Protein AF-A0A522M5L9-F1 (afdb_monomer)

Secondary structure (DSSP, 8-state):
-HHHHHHHHTT--HHHHHHHHH---SSTT--S-TTT--HHHHHHHHHHHSPPSS-TTS-HHHHHHHHHHHHHHS-TTTTTTS-HHHHTSTTT-HHHHGGGPPPPSS---SS-SS-----S-EEEEEETT-SSS-HHHHHHHHTTSTTEEEEEETT--SSGGGT-HHHHHHHHHHHHHS---TTGGGGGGS-S--PPP-----SSGGGSPPPEE-SSS-----HHHHHHHHHHHHHHHHHHHHHHHHTS-EE-SSS-EEEEE-TTSSSEEEEEEEEEEETTEEEEEEEEE----TTTSSS----EEEEEEEEESTTS--EEEEEEEESS-SSSP-EEEEEEEETTEEEEEEEE--

Solvent-accessible surface area (backbone atoms only — not comparable to full-atom values): 19078 Å² total; per-residue (Å²): 107,70,31,29,42,55,24,37,77,73,74,40,50,56,66,46,53,49,55,56,70,69,50,83,75,65,72,70,64,74,65,71,58,54,89,83,45,41,49,70,58,52,48,58,50,48,44,64,63,46,91,65,72,42,59,80,91,49,58,55,73,55,26,50,52,36,38,55,49,52,62,63,68,48,61,86,63,73,45,58,87,43,49,60,68,64,56,66,25,72,76,68,20,65,66,65,59,34,56,81,58,76,77,60,86,74,79,73,64,83,71,53,90,82,72,81,64,58,73,61,68,38,81,42,75,39,11,74,54,13,85,81,66,35,48,85,64,47,50,68,60,46,67,56,30,83,53,45,46,77,43,68,26,38,64,8,33,72,65,30,53,69,48,23,73,51,46,38,49,51,54,53,45,24,75,77,66,64,50,82,54,78,77,69,54,57,51,23,76,44,18,57,36,41,73,61,56,72,85,62,64,38,63,40,37,80,70,37,72,48,38,46,76,34,86,90,47,70,53,65,59,56,70,62,58,25,5,42,52,40,43,49,53,49,30,56,54,46,50,56,55,43,29,70,74,64,60,37,58,52,64,32,80,64,34,40,33,34,40,44,49,48,78,88,50,41,46,33,39,35,43,33,45,48,20,8,49,20,78,26,39,27,30,28,37,42,36,41,38,19,50,32,61,62,74,82,64,57,71,52,34,76,2,44,31,39,32,48,36,40,40,38,48,86,67,47,79,24,38,39,39,42,38,38,41,55,42,48,18,54,43,86,76,66,49,27,44,36,35,46,33,45,62,89,27,36,38,20,28,34,38,72,38,80

Structure (mmCIF, N/CA/C/O backbone):
data_AF-A0A522M5L9-F1
#
_entry.id   AF-A0A522M5L9-F1
#
loop_
_atom_site.group_P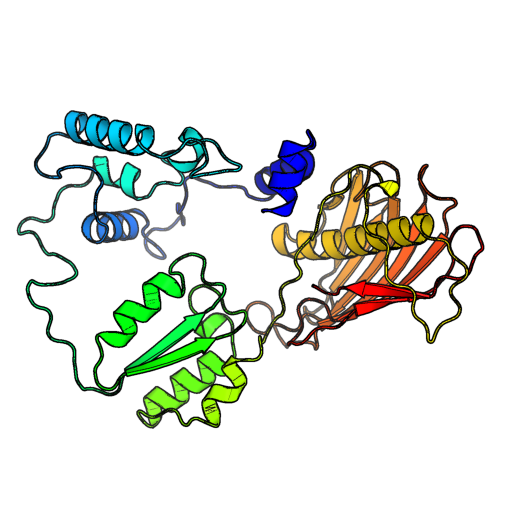DB
_atom_site.id
_atom_site.type_symbol
_atom_site.label_atom_id
_atom_site.label_alt_id
_atom_site.label_comp_id
_atom_site.label_asym_id
_atom_site.label_entity_id
_atom_site.label_seq_id
_atom_site.pdbx_PDB_ins_code
_atom_site.Cartn_x
_atom_site.Cartn_y
_atom_site.Cartn_z
_atom_site.occupancy
_atom_site.B_iso_or_equiv
_atom_site.auth_seq_id
_atom_site.auth_comp_id
_atom_site.auth_asym_id
_atom_site.auth_atom_id
_atom_site.pdbx_PDB_model_num
ATOM 1 N N . LEU A 1 1 ? -5.316 1.589 -3.894 1.00 80.56 1 LEU A N 1
ATOM 2 C CA . LEU A 1 1 ? -6.125 2.134 -5.011 1.00 80.56 1 LEU A CA 1
ATOM 3 C C . LEU A 1 1 ? -7.417 1.351 -5.233 1.00 80.56 1 LEU A C 1
ATOM 5 O O . LEU A 1 1 ? -8.465 1.964 -5.109 1.00 80.56 1 LEU A O 1
ATOM 9 N N . LEU A 1 2 ? -7.385 0.030 -5.464 1.00 85.62 2 LEU A N 1
ATOM 10 C CA . LEU A 1 2 ? -8.603 -0.771 -5.712 1.00 85.62 2 LEU A CA 1
ATOM 11 C C . LEU A 1 2 ? -9.697 -0.591 -4.643 1.00 85.62 2 LEU A C 1
ATOM 13 O O . LEU A 1 2 ? -10.839 -0.296 -4.980 1.00 85.62 2 LEU A O 1
ATOM 17 N N . ALA A 1 3 ? -9.346 -0.661 -3.355 1.00 90.56 3 ALA A N 1
ATOM 18 C CA . ALA A 1 3 ? -10.293 -0.421 -2.261 1.00 90.56 3 ALA A CA 1
ATOM 19 C C . ALA A 1 3 ? -10.905 0.995 -2.270 1.00 90.56 3 ALA A C 1
ATOM 21 O O . ALA A 1 3 ? -12.083 1.152 -1.953 1.00 90.56 3 ALA A O 1
ATOM 22 N N . ALA A 1 4 ? -10.127 2.015 -2.652 1.00 91.31 4 ALA A N 1
ATOM 23 C CA . ALA A 1 4 ? -10.606 3.393 -2.778 1.00 91.31 4 ALA A CA 1
ATOM 24 C C . ALA A 1 4 ? -11.513 3.562 -4.009 1.00 91.31 4 ALA A C 1
ATOM 26 O O . ALA A 1 4 ? -12.546 4.212 -3.917 1.00 91.31 4 ALA A O 1
ATOM 27 N N . GLY A 1 5 ? -11.184 2.913 -5.133 1.00 89.38 5 GLY A N 1
ATOM 28 C CA . GLY A 1 5 ? -12.054 2.851 -6.312 1.00 89.38 5 GLY A CA 1
ATOM 29 C C . GLY A 1 5 ? -13.387 2.162 -6.016 1.00 89.38 5 GLY A C 1
ATOM 30 O O . GLY A 1 5 ? -14.443 2.663 -6.389 1.00 89.38 5 GLY A O 1
ATOM 31 N N . ALA A 1 6 ? -13.358 1.064 -5.259 1.00 90.06 6 ALA A N 1
ATOM 32 C CA . ALA A 1 6 ? -14.569 0.386 -4.812 1.00 90.06 6 ALA A CA 1
ATOM 33 C C . ALA A 1 6 ? -15.417 1.260 -3.869 1.00 90.06 6 ALA A C 1
ATOM 35 O O . ALA A 1 6 ? -16.642 1.191 -3.923 1.00 90.06 6 ALA A O 1
ATOM 36 N N . ALA A 1 7 ? -14.790 2.071 -3.008 1.00 92.88 7 ALA A N 1
ATOM 37 C CA . ALA A 1 7 ? -15.497 3.050 -2.179 1.00 92.88 7 ALA A CA 1
ATOM 38 C C . ALA A 1 7 ? -16.154 4.142 -3.039 1.00 92.88 7 ALA A C 1
ATOM 40 O O . ALA A 1 7 ? -17.348 4.398 -2.884 1.00 92.88 7 ALA A O 1
ATOM 41 N N . LEU A 1 8 ? -15.429 4.677 -4.029 1.00 91.62 8 LEU A N 1
ATOM 42 C CA . LEU A 1 8 ? -15.965 5.649 -4.983 1.00 91.62 8 LEU A CA 1
ATOM 43 C C . LEU A 1 8 ? -17.194 5.101 -5.721 1.00 91.62 8 LEU A C 1
ATOM 45 O O . LEU A 1 8 ? -18.204 5.792 -5.822 1.00 91.62 8 LEU A O 1
ATOM 49 N N . TRP A 1 9 ? -17.151 3.849 -6.185 1.00 88.75 9 TRP A N 1
ATOM 50 C CA . TRP A 1 9 ? -18.297 3.205 -6.840 1.00 88.75 9 TRP A CA 1
ATOM 51 C C . TRP A 1 9 ? -19.516 3.028 -5.931 1.00 88.75 9 TRP A C 1
ATOM 53 O O . TRP A 1 9 ? -20.633 2.932 -6.430 1.00 88.75 9 TRP A O 1
ATOM 63 N N . ARG A 1 10 ? -19.327 3.018 -4.607 1.00 91.06 10 ARG A N 1
ATOM 64 C CA . ARG A 1 10 ? -20.416 3.026 -3.617 1.00 91.06 10 ARG A CA 1
ATOM 65 C C . ARG A 1 10 ? -20.827 4.439 -3.180 1.00 91.06 10 ARG A C 1
ATOM 67 O O . ARG A 1 10 ? -21.622 4.575 -2.258 1.00 91.06 10 ARG A O 1
ATOM 74 N N . GLY A 1 11 ? -20.309 5.481 -3.832 1.00 92.19 11 GLY A N 1
ATOM 75 C CA . GLY A 1 11 ? -20.631 6.876 -3.529 1.00 92.19 11 GLY A CA 1
ATOM 76 C C . GLY A 1 11 ? -19.811 7.489 -2.393 1.00 92.19 11 GLY A C 1
ATOM 77 O O . GLY A 1 11 ? -20.193 8.536 -1.882 1.00 92.19 11 GLY A O 1
ATOM 78 N N . ASP A 1 12 ? -18.695 6.870 -2.000 1.00 94.94 12 ASP A N 1
ATOM 79 C CA . ASP A 1 12 ? -17.772 7.401 -0.995 1.00 94.94 12 ASP A CA 1
ATOM 80 C C . ASP A 1 12 ? -16.450 7.845 -1.648 1.00 94.94 12 ASP A C 1
ATOM 82 O O . ASP A 1 12 ? -15.546 7.029 -1.858 1.00 94.94 12 ASP A O 1
ATOM 86 N N . PRO A 1 13 ? -16.315 9.134 -2.007 1.00 93.44 13 PRO A N 1
ATOM 87 C CA . PRO A 1 13 ? -15.128 9.635 -2.688 1.00 93.44 13 PRO A CA 1
ATOM 88 C C . PRO A 1 13 ? -13.958 9.911 -1.733 1.00 93.44 13 PRO A C 1
ATOM 90 O O . PRO A 1 13 ? -12.836 10.102 -2.204 1.00 93.44 13 PRO A O 1
ATOM 93 N N . ALA A 1 14 ? -14.189 9.945 -0.414 1.00 94.56 14 ALA A N 1
ATOM 94 C CA . ALA A 1 14 ? -13.207 10.415 0.563 1.00 94.56 14 ALA A CA 1
ATOM 95 C C . ALA A 1 14 ? -11.854 9.677 0.489 1.00 94.56 14 ALA A C 1
ATOM 97 O O . ALA A 1 14 ? -10.826 10.357 0.437 1.00 94.56 14 ALA A O 1
ATOM 98 N N . PRO A 1 15 ? -11.795 8.330 0.381 1.00 93.44 15 PRO A N 1
ATOM 99 C CA . PRO A 1 15 ? -10.516 7.625 0.295 1.00 93.44 15 PRO A CA 1
ATOM 100 C C . PRO A 1 15 ? -9.689 8.000 -0.936 1.00 93.44 15 PRO A C 1
ATOM 102 O O . PRO A 1 15 ? -8.461 8.016 -0.864 1.00 93.44 15 PRO A O 1
ATOM 105 N N . LEU A 1 16 ? -10.344 8.289 -2.066 1.00 90.06 16 LEU A N 1
ATOM 106 C CA . LEU A 1 16 ? -9.657 8.654 -3.303 1.00 90.06 16 LEU A CA 1
ATOM 107 C C . LEU A 1 16 ? -9.247 10.129 -3.306 1.00 90.06 16 LEU A C 1
ATOM 109 O O . LEU A 1 16 ? -8.116 10.441 -3.667 1.00 90.06 16 LEU A O 1
ATOM 113 N N . LEU A 1 17 ? -10.130 11.025 -2.854 1.00 90.44 17 LEU A N 1
ATOM 114 C CA . LEU A 1 17 ? -9.826 12.453 -2.733 1.00 90.44 17 LEU A CA 1
ATOM 115 C C . LEU A 1 17 ? -8.667 12.706 -1.769 1.00 90.44 17 LEU A C 1
ATOM 117 O O . LEU A 1 17 ? -7.816 13.545 -2.049 1.00 90.44 17 LEU A O 1
ATOM 121 N N . ARG A 1 18 ? -8.582 11.938 -0.678 1.00 89.88 18 ARG A N 1
ATOM 122 C CA . ARG A 1 18 ? -7.461 12.011 0.260 1.00 89.88 18 ARG A CA 1
ATOM 123 C C . ARG A 1 18 ? -6.122 11.685 -0.402 1.00 89.88 18 ARG A C 1
ATOM 125 O O . ARG A 1 18 ? -5.151 12.386 -0.155 1.00 89.88 18 ARG A O 1
ATOM 132 N N . LEU A 1 19 ? -6.073 10.672 -1.273 1.00 84.62 19 LEU A N 1
ATOM 133 C CA . LEU A 1 19 ? -4.852 10.362 -2.028 1.00 84.62 19 LEU A CA 1
ATOM 134 C C . LEU A 1 19 ? -4.435 11.530 -2.929 1.00 84.62 19 LEU A C 1
ATOM 136 O O . LEU A 1 19 ? -3.249 11.813 -3.024 1.00 84.62 19 LEU A O 1
ATOM 140 N N . GLY A 1 20 ? -5.396 12.223 -3.547 1.00 80.81 20 GLY A N 1
ATOM 141 C CA . GLY A 1 20 ? -5.114 13.435 -4.319 1.00 80.81 20 GLY A CA 1
ATOM 142 C C . GLY A 1 20 ? -4.644 14.611 -3.456 1.00 80.81 20 GLY A C 1
ATOM 143 O O . GLY A 1 20 ? -3.788 15.371 -3.884 1.00 80.81 20 GLY A O 1
ATOM 144 N N . ALA A 1 21 ? -5.169 14.754 -2.237 1.00 84.25 21 ALA A N 1
ATOM 145 C CA . ALA A 1 21 ? -4.776 15.824 -1.318 1.00 84.25 21 ALA A CA 1
ATOM 146 C C . ALA A 1 21 ? -3.374 15.620 -0.719 1.00 84.25 21 ALA A C 1
ATOM 148 O O . ALA A 1 21 ? -2.662 16.588 -0.472 1.00 84.25 21 ALA A O 1
ATOM 149 N N . GLU A 1 22 ? -2.978 14.369 -0.487 1.00 79.00 22 GLU A N 1
ATOM 150 C CA . GLU A 1 22 ? -1.661 14.010 0.059 1.00 79.00 22 GLU A CA 1
ATOM 151 C C . GLU A 1 22 ? -0.558 13.995 -0.997 1.00 79.00 22 GLU A C 1
ATOM 153 O O . GLU A 1 22 ? 0.623 13.984 -0.661 1.00 79.00 22 GLU A O 1
ATOM 158 N N . PHE A 1 23 ? -0.936 13.995 -2.273 1.00 69.94 23 PHE A N 1
ATOM 159 C CA . PHE A 1 23 ? -0.009 13.936 -3.387 1.00 69.94 23 PHE A CA 1
ATOM 160 C C . PHE A 1 23 ? -0.010 15.272 -4.132 1.00 69.94 23 PHE A C 1
ATOM 162 O O . PHE A 1 23 ? -0.799 15.502 -5.048 1.00 69.94 23 PHE A O 1
ATOM 169 N N . HIS A 1 24 ? 0.877 16.182 -3.722 1.00 61.56 24 HIS A N 1
ATOM 170 C CA . HIS A 1 24 ? 1.090 17.439 -4.434 1.00 61.56 24 HIS A CA 1
ATOM 171 C C . HIS A 1 24 ? 1.993 17.200 -5.649 1.00 61.56 24 HIS A C 1
ATOM 173 O O . HIS A 1 24 ? 3.216 17.191 -5.534 1.00 61.56 24 HIS A O 1
ATOM 179 N N . LEU A 1 25 ? 1.384 16.989 -6.814 1.00 57.03 25 LEU A N 1
ATOM 180 C CA . LEU A 1 25 ? 2.102 16.974 -8.083 1.00 57.03 25 LEU A CA 1
ATOM 181 C C . LEU A 1 25 ? 2.293 18.412 -8.579 1.00 57.03 25 LEU A C 1
ATOM 183 O O . LEU A 1 25 ? 1.325 19.092 -8.925 1.00 57.03 25 LEU A O 1
ATOM 187 N N . THR A 1 26 ? 3.546 18.858 -8.671 1.00 54.81 26 THR A N 1
ATOM 188 C CA . THR A 1 26 ? 3.941 19.787 -9.740 1.00 54.81 26 THR A CA 1
ATOM 189 C C . THR A 1 26 ? 3.786 19.068 -11.090 1.00 54.81 26 THR A C 1
ATOM 191 O O . THR A 1 26 ? 3.503 17.868 -11.112 1.00 54.81 26 THR A O 1
ATOM 194 N N . LEU A 1 27 ? 3.910 19.769 -12.228 1.00 55.75 27 LEU A N 1
ATOM 195 C CA . LEU A 1 27 ? 4.029 19.101 -13.537 1.00 55.75 27 LEU A CA 1
ATOM 196 C C . LEU A 1 27 ? 4.988 17.917 -13.375 1.00 55.75 27 LEU A C 1
ATOM 198 O O . LEU A 1 27 ? 6.110 18.123 -12.909 1.00 55.75 27 LEU A O 1
ATOM 202 N N . GLU A 1 28 ? 4.487 16.700 -13.621 1.00 53.97 28 GLU A N 1
ATOM 203 C CA . GLU A 1 28 ? 5.192 15.466 -13.283 1.00 53.97 28 GLU A CA 1
ATOM 204 C C . GLU A 1 28 ? 6.639 15.577 -13.768 1.00 53.97 28 GLU A C 1
ATOM 206 O O . GLU A 1 28 ? 6.903 15.988 -14.901 1.00 53.97 28 GLU A O 1
ATOM 211 N N . PHE A 1 29 ? 7.565 15.243 -12.871 1.00 56.97 29 PHE A N 1
ATOM 212 C CA . PHE A 1 29 ? 9.002 15.291 -13.099 1.00 56.97 29 PHE A CA 1
ATOM 213 C C . PHE A 1 29 ? 9.643 16.682 -13.183 1.00 56.97 29 PHE A C 1
ATOM 215 O O . PHE A 1 29 ? 10.812 16.734 -13.524 1.00 56.97 29 PHE A O 1
ATOM 222 N N . ASP A 1 30 ? 9.033 17.814 -12.828 1.00 64.69 30 ASP A N 1
ATOM 223 C CA . ASP A 1 30 ? 9.861 19.014 -12.586 1.00 64.69 30 ASP A CA 1
ATOM 224 C C . ASP A 1 30 ? 10.729 18.809 -11.325 1.00 64.69 30 ASP A C 1
ATOM 226 O O . ASP A 1 30 ? 10.354 19.163 -10.208 1.00 64.69 30 ASP A O 1
ATOM 230 N N . GLY A 1 31 ? 11.880 18.151 -11.508 1.00 64.00 31 GLY A N 1
ATOM 231 C CA . GLY A 1 31 ? 12.858 17.814 -10.477 1.00 64.00 31 GLY A CA 1
ATOM 232 C C . GLY A 1 31 ? 13.674 19.020 -10.011 1.00 64.00 31 GLY A C 1
ATOM 233 O O . GLY A 1 31 ? 14.638 18.851 -9.262 1.00 64.00 31 GLY A O 1
ATOM 234 N N . GLY A 1 32 ? 13.311 20.228 -10.455 1.00 77.44 32 GLY A N 1
ATOM 235 C CA . GLY A 1 32 ? 14.038 21.453 -10.183 1.00 77.44 32 GLY A CA 1
ATOM 236 C C . GLY A 1 32 ? 15.289 21.554 -11.048 1.00 77.44 32 GLY A C 1
ATOM 237 O O . GLY A 1 32 ? 15.201 21.749 -12.256 1.00 77.44 32 GLY A O 1
ATOM 238 N N . ASP A 1 33 ? 16.468 21.471 -10.430 1.00 82.19 33 ASP A N 1
ATOM 239 C CA . ASP A 1 33 ? 17.742 21.665 -11.129 1.00 82.19 33 ASP A CA 1
ATOM 240 C C . ASP A 1 33 ? 17.994 20.544 -12.163 1.00 82.19 33 ASP A C 1
ATOM 242 O O . ASP A 1 33 ? 18.257 19.395 -11.776 1.00 82.19 33 ASP A O 1
ATOM 246 N N . PRO A 1 34 ? 17.991 20.857 -13.476 1.00 83.12 34 PRO A N 1
ATOM 247 C CA . PRO A 1 34 ? 18.184 19.863 -14.527 1.00 83.12 34 PRO A CA 1
ATOM 248 C C . PRO A 1 34 ? 19.590 19.243 -14.530 1.00 83.12 34 PRO A C 1
ATOM 250 O O . PRO A 1 34 ? 19.806 18.252 -15.227 1.00 83.12 34 PRO A O 1
ATOM 253 N N . THR A 1 35 ? 20.538 19.788 -13.760 1.00 84.81 35 THR A N 1
ATOM 254 C CA . THR A 1 35 ? 21.873 19.202 -13.558 1.00 84.81 35 THR A CA 1
ATOM 255 C C . THR A 1 35 ? 21.809 17.908 -12.741 1.00 84.81 35 THR A C 1
ATOM 257 O O . THR A 1 35 ? 22.628 17.016 -12.952 1.00 84.81 35 THR A O 1
ATOM 260 N N . ASN A 1 36 ? 20.830 17.779 -11.837 1.00 81.50 36 ASN A N 1
ATOM 261 C CA . ASN A 1 36 ? 20.601 16.552 -11.068 1.00 81.50 36 ASN A CA 1
ATOM 262 C C . ASN A 1 36 ? 19.717 15.567 -11.839 1.00 81.50 36 ASN A C 1
ATOM 264 O O . ASN A 1 36 ? 20.027 14.379 -11.913 1.00 81.50 36 ASN A O 1
ATOM 268 N N . TYR A 1 37 ? 18.616 16.059 -12.413 1.00 81.25 37 TYR A N 1
ATOM 269 C CA . TYR A 1 37 ? 17.692 15.250 -13.202 1.00 81.25 37 TYR A CA 1
ATOM 270 C C . TYR A 1 37 ? 16.990 16.104 -14.262 1.00 81.25 37 TYR A C 1
ATOM 272 O O . TYR A 1 37 ? 16.182 16.973 -13.941 1.00 81.25 37 TYR A O 1
ATOM 280 N N . SER A 1 38 ? 17.285 15.851 -15.539 1.00 85.06 38 SER A N 1
ATOM 281 C CA . SER A 1 38 ? 16.648 16.557 -16.652 1.00 85.06 38 SER A CA 1
ATOM 282 C C . SER A 1 38 ? 15.446 15.786 -17.183 1.00 85.06 38 SER A C 1
ATOM 284 O O . SER A 1 38 ? 15.577 14.805 -17.918 1.00 85.06 38 SER A O 1
ATOM 286 N N . THR A 1 39 ? 14.259 16.292 -16.878 1.00 80.19 39 THR A N 1
ATOM 287 C CA . THR A 1 39 ? 12.993 15.737 -17.379 1.00 80.19 39 THR A CA 1
ATOM 288 C C . THR A 1 39 ? 12.842 15.876 -18.872 1.00 80.19 39 THR A C 1
ATOM 290 O O . THR A 1 39 ? 12.382 14.945 -19.521 1.00 80.19 39 THR A O 1
ATOM 293 N N . GLY A 1 40 ? 13.323 16.979 -19.446 1.00 80.38 40 GLY A N 1
ATOM 294 C CA . GLY A 1 40 ? 13.390 17.117 -20.897 1.00 80.38 40 GLY A CA 1
ATOM 295 C C . GLY A 1 40 ? 14.229 16.009 -21.541 1.00 80.38 40 GLY A C 1
ATOM 296 O O . GLY A 1 40 ? 13.810 15.448 -22.548 1.00 80.38 40 GLY A O 1
ATOM 297 N N . ALA A 1 41 ? 15.371 15.642 -20.944 1.00 83.12 41 ALA A N 1
ATOM 298 C CA . ALA A 1 41 ? 16.213 14.557 -21.454 1.00 83.12 41 ALA A CA 1
ATOM 299 C C . ALA A 1 41 ? 15.564 13.173 -21.280 1.00 83.12 41 ALA A C 1
ATOM 301 O O . ALA A 1 41 ? 15.601 12.354 -22.201 1.00 83.12 41 ALA A O 1
ATOM 302 N N . MET A 1 42 ? 14.940 12.917 -20.127 1.00 82.19 42 MET A N 1
ATOM 303 C CA . MET A 1 42 ? 14.223 11.666 -19.871 1.00 82.19 42 MET A CA 1
ATOM 304 C C . MET A 1 42 ? 13.018 11.494 -20.803 1.00 82.19 42 MET A C 1
ATOM 306 O O . MET A 1 42 ? 12.875 10.428 -21.400 1.00 82.19 42 MET A O 1
ATOM 310 N N . LEU A 1 43 ? 12.211 12.538 -21.012 1.00 80.25 43 LEU A N 1
ATOM 311 C CA . LEU A 1 43 ? 11.091 12.507 -21.955 1.00 80.25 43 LEU A CA 1
ATOM 312 C C . LEU A 1 43 ? 11.573 12.379 -23.397 1.00 80.25 43 LEU A C 1
ATOM 314 O O . LEU A 1 43 ? 11.022 11.581 -24.146 1.00 80.25 43 LEU A O 1
ATOM 318 N N . ALA A 1 44 ? 12.628 13.099 -23.790 1.00 80.62 44 ALA A N 1
ATOM 319 C CA . ALA A 1 44 ? 13.202 12.961 -25.127 1.00 80.62 44 ALA A CA 1
ATOM 320 C C . ALA A 1 44 ? 13.639 11.526 -25.425 1.00 80.62 44 ALA A C 1
ATOM 322 O O . ALA A 1 44 ? 13.367 11.027 -26.511 1.00 80.62 44 ALA A O 1
ATOM 323 N N . THR A 1 45 ? 14.269 10.868 -24.452 1.00 80.44 45 THR A N 1
ATOM 324 C CA . THR A 1 45 ? 14.700 9.470 -24.566 1.00 80.44 45 THR A CA 1
ATOM 325 C C . THR A 1 45 ? 13.494 8.527 -24.574 1.00 80.44 45 THR A C 1
ATOM 327 O O . THR A 1 45 ? 13.342 7.713 -25.475 1.00 80.44 45 THR A O 1
ATOM 330 N N . SER A 1 46 ? 12.564 8.693 -23.632 1.00 80.06 46 SER A N 1
ATOM 331 C CA . SER A 1 46 ? 11.388 7.820 -23.516 1.00 80.06 46 SER A CA 1
ATOM 332 C C . SER A 1 46 ? 10.499 7.878 -24.759 1.00 80.06 46 SER A C 1
ATOM 334 O O . SER A 1 46 ? 10.019 6.851 -25.225 1.00 80.06 46 SER A O 1
ATOM 336 N N . ASN A 1 47 ? 10.318 9.065 -25.340 1.00 80.81 47 ASN A N 1
ATOM 337 C CA . ASN A 1 47 ? 9.487 9.251 -26.526 1.00 80.81 47 ASN A CA 1
ATOM 338 C C . ASN A 1 47 ? 10.048 8.556 -27.769 1.00 80.81 47 ASN A C 1
ATOM 340 O O . ASN A 1 47 ? 9.274 8.105 -28.605 1.00 80.81 47 ASN A O 1
ATOM 344 N N . VAL A 1 48 ? 11.373 8.459 -27.904 1.00 77.56 48 VAL A N 1
ATOM 345 C CA . VAL A 1 48 ? 11.987 7.742 -29.035 1.00 77.56 48 VAL A CA 1
ATOM 346 C C . VAL A 1 48 ? 12.056 6.235 -28.794 1.00 77.56 48 VAL A C 1
ATOM 348 O O . VAL A 1 48 ? 12.125 5.468 -29.756 1.00 77.56 48 VAL A O 1
ATOM 351 N N . ASP A 1 49 ? 11.994 5.824 -27.526 1.00 77.81 49 ASP A N 1
ATOM 352 C CA . ASP A 1 49 ? 12.100 4.430 -27.107 1.00 77.81 49 ASP A CA 1
ATOM 353 C C . ASP A 1 49 ? 10.748 3.701 -27.044 1.00 77.81 49 ASP A C 1
ATOM 355 O O . ASP A 1 49 ? 10.693 2.475 -27.176 1.00 77.81 49 ASP A O 1
ATOM 359 N N . MET A 1 50 ? 9.653 4.441 -26.853 1.00 75.62 50 MET A N 1
ATOM 360 C CA . MET A 1 50 ? 8.297 3.903 -26.767 1.00 75.62 50 MET A CA 1
ATOM 361 C C . MET A 1 50 ? 7.621 3.793 -28.138 1.00 75.62 50 MET A C 1
ATOM 363 O O . MET A 1 50 ? 7.788 4.630 -29.024 1.00 75.62 50 MET A O 1
ATOM 367 N N . GLU A 1 51 ? 6.789 2.763 -28.300 1.00 77.75 51 GLU A N 1
ATOM 368 C CA . GLU A 1 51 ? 5.918 2.644 -29.466 1.00 77.75 51 GLU A CA 1
ATOM 369 C C . GLU A 1 51 ? 4.815 3.711 -29.402 1.00 77.75 51 GLU A C 1
ATOM 371 O O . GLU A 1 51 ? 4.019 3.763 -28.461 1.00 77.75 51 GLU A O 1
ATOM 376 N N . ALA A 1 52 ? 4.780 4.586 -30.405 1.00 83.56 52 ALA A N 1
ATOM 377 C CA . ALA A 1 52 ? 3.803 5.659 -30.490 1.00 83.56 52 ALA A CA 1
ATOM 378 C C . ALA A 1 52 ? 2.470 5.161 -31.068 1.00 83.56 52 ALA A C 1
ATOM 380 O O . ALA A 1 52 ? 2.433 4.361 -31.997 1.00 83.56 52 ALA A O 1
ATOM 381 N N . SER A 1 53 ? 1.357 5.719 -30.582 1.00 88.69 53 SER A N 1
ATOM 382 C CA . SER A 1 53 ? 0.017 5.506 -31.168 1.00 88.69 53 SER A CA 1
ATOM 383 C C . SER A 1 53 ? -0.258 6.400 -32.392 1.00 88.69 53 SER A C 1
ATOM 385 O O . SER A 1 53 ? -1.409 6.572 -32.795 1.00 88.69 53 SER A O 1
ATOM 387 N N . TRP A 1 54 ? 0.784 7.020 -32.948 1.00 89.62 54 TRP A N 1
ATOM 388 C CA . TRP A 1 54 ? 0.734 7.936 -34.083 1.00 89.62 54 TRP A CA 1
ATOM 389 C C . TRP A 1 54 ? 1.947 7.734 -34.992 1.00 89.62 54 TRP A C 1
ATOM 391 O O . TRP A 1 54 ? 2.986 7.213 -34.585 1.00 89.62 54 TRP A O 1
ATOM 401 N N . GLU A 1 55 ? 1.820 8.211 -36.224 1.00 88.50 55 GLU A N 1
ATOM 402 C CA . GLU A 1 55 ? 2.894 8.205 -37.205 1.00 88.50 55 GLU A CA 1
ATOM 403 C C . GLU A 1 55 ? 3.781 9.426 -37.017 1.00 88.50 55 GLU A C 1
ATOM 405 O O . GLU A 1 55 ? 3.369 10.573 -37.196 1.00 88.50 55 GLU A O 1
ATOM 410 N N . TRP A 1 56 ? 5.043 9.195 -36.686 1.00 84.94 56 TRP A N 1
ATOM 411 C CA . TRP A 1 56 ? 5.957 10.293 -36.428 1.00 84.94 56 TRP A CA 1
ATOM 412 C C . TRP A 1 56 ? 6.283 11.149 -37.661 1.00 84.94 56 TRP A C 1
ATOM 414 O O . TRP A 1 56 ? 6.697 12.298 -37.525 1.00 84.94 56 TRP A O 1
ATOM 424 N N . SER A 1 57 ? 6.125 10.611 -38.868 1.00 85.50 57 SER A N 1
ATOM 425 C CA . SER A 1 57 ? 6.357 11.380 -40.098 1.00 85.50 57 SER A CA 1
ATOM 426 C C . SER A 1 57 ? 5.291 12.455 -40.347 1.00 85.50 57 SER A C 1
ATOM 428 O O . SER A 1 57 ? 5.509 13.362 -41.148 1.00 85.50 57 SER A O 1
ATOM 430 N N . GLU A 1 58 ? 4.165 12.386 -39.636 1.00 91.06 58 GLU A N 1
ATOM 431 C CA . GLU A 1 58 ? 3.040 13.295 -39.808 1.00 91.06 58 GLU A CA 1
ATOM 432 C C . GLU A 1 58 ? 3.212 14.609 -39.021 1.00 91.06 58 GLU A C 1
ATOM 434 O O . GLU A 1 58 ? 3.892 14.633 -37.988 1.00 91.06 58 GLU A O 1
ATOM 439 N N . PRO A 1 59 ? 2.571 15.717 -39.448 1.00 91.62 59 PRO A N 1
ATOM 440 C CA . PRO A 1 59 ? 2.504 16.952 -38.667 1.00 91.62 59 PRO A CA 1
ATOM 441 C C . PRO A 1 59 ? 1.836 16.746 -37.300 1.00 91.62 59 PRO A C 1
ATOM 443 O O . PRO A 1 59 ? 0.939 15.917 -37.157 1.00 91.62 59 PRO A O 1
ATOM 446 N N . ILE A 1 60 ? 2.194 17.570 -36.307 1.00 91.56 60 ILE A N 1
ATOM 447 C CA . ILE A 1 60 ? 1.692 17.466 -34.919 1.00 91.56 60 ILE A CA 1
ATOM 448 C C . ILE A 1 60 ? 0.157 17.387 -34.848 1.00 91.56 60 ILE A C 1
ATOM 450 O O . ILE A 1 60 ? -0.375 16.567 -34.107 1.00 91.56 60 ILE A O 1
ATOM 454 N N . SER A 1 61 ? -0.565 18.174 -35.652 1.00 94.38 61 SER A N 1
ATOM 455 C CA . SER A 1 61 ? -2.037 18.153 -35.678 1.00 94.38 61 SER A CA 1
ATOM 456 C C . SER A 1 61 ? -2.623 16.807 -36.121 1.00 94.38 61 SER A C 1
ATOM 458 O O . SER A 1 61 ? -3.686 16.404 -35.650 1.00 94.38 61 SER A O 1
ATOM 460 N N . VAL A 1 62 ? -1.935 16.090 -37.012 1.00 95.62 62 VAL A N 1
ATOM 461 C CA . VAL A 1 62 ? -2.327 14.746 -37.455 1.00 95.62 62 VAL A CA 1
ATOM 462 C C . VAL A 1 62 ? -1.988 13.718 -36.377 1.00 95.62 62 VAL A C 1
ATOM 464 O O . VAL A 1 62 ? -2.827 12.871 -36.071 1.00 95.62 62 VAL A O 1
ATOM 467 N N . ARG A 1 63 ? -0.813 13.830 -35.743 1.00 93.25 63 ARG A N 1
ATOM 468 C CA . ARG A 1 63 ? -0.420 12.966 -34.617 1.00 93.25 63 ARG A CA 1
ATOM 469 C C . ARG A 1 63 ? -1.404 13.067 -33.453 1.00 93.25 63 ARG A C 1
ATOM 471 O O . ARG A 1 63 ? -1.824 12.052 -32.906 1.00 93.25 63 ARG A O 1
ATOM 478 N N . GLU A 1 64 ? -1.825 14.284 -33.114 1.00 93.50 64 GLU A N 1
ATOM 479 C CA . GLU A 1 64 ? -2.826 14.531 -32.073 1.00 93.50 64 GLU A CA 1
ATOM 480 C C . GLU A 1 64 ? -4.165 13.867 -32.425 1.00 93.50 64 GLU A C 1
ATOM 482 O O . GLU A 1 64 ? -4.755 13.178 -31.594 1.00 93.50 64 GLU A O 1
ATOM 487 N N . ALA A 1 65 ? -4.621 13.988 -33.677 1.00 95.69 65 ALA A N 1
ATOM 488 C CA . ALA A 1 65 ? -5.847 13.334 -34.130 1.00 95.69 65 ALA A CA 1
ATOM 489 C C . ALA A 1 65 ? -5.766 11.795 -34.059 1.00 95.69 65 ALA A C 1
ATOM 491 O O . ALA A 1 65 ? -6.752 11.153 -33.682 1.00 95.69 65 ALA A O 1
ATOM 492 N N . GLN A 1 66 ? -4.610 11.211 -34.395 1.00 95.38 66 GLN A N 1
ATOM 493 C CA . GLN A 1 66 ? -4.343 9.771 -34.294 1.00 95.38 66 GLN A CA 1
ATOM 494 C C . GLN A 1 66 ? -4.338 9.300 -32.837 1.00 95.38 66 GLN A C 1
ATOM 496 O O . GLN A 1 66 ? -5.054 8.356 -32.498 1.00 95.38 66 GLN A O 1
ATOM 501 N N . TYR A 1 67 ? -3.620 10.006 -31.963 1.00 93.31 67 TYR A N 1
ATOM 502 C CA . TYR A 1 67 ? -3.594 9.728 -30.530 1.00 93.31 67 TYR A CA 1
ATOM 503 C C . TYR A 1 67 ? -5.006 9.777 -29.923 1.00 93.31 67 TYR A C 1
ATOM 505 O O . TYR A 1 67 ? -5.451 8.835 -29.267 1.00 93.31 67 TYR A O 1
ATOM 513 N N . GLU A 1 68 ? -5.767 10.835 -30.208 1.00 92.94 68 GLU A N 1
ATOM 514 C CA . GLU A 1 68 ? -7.139 10.986 -29.719 1.00 92.94 68 GLU A CA 1
ATOM 515 C C . GLU A 1 68 ? -8.076 9.894 -30.279 1.00 92.94 68 GLU A C 1
ATOM 517 O O . GLU A 1 68 ? -9.010 9.454 -29.603 1.00 92.94 68 GLU A O 1
ATOM 522 N N . ALA A 1 69 ? -7.844 9.412 -31.505 1.00 95.44 69 ALA A N 1
ATOM 523 C CA . ALA A 1 69 ? -8.572 8.269 -32.056 1.00 95.44 69 ALA A CA 1
ATOM 524 C C . ALA A 1 69 ? -8.232 6.961 -31.324 1.00 95.44 69 ALA A C 1
ATOM 526 O O . ALA A 1 69 ? -9.151 6.210 -30.985 1.00 95.44 69 ALA A O 1
ATOM 527 N N . ALA A 1 70 ? -6.954 6.723 -31.020 1.00 93.56 70 ALA A N 1
ATOM 528 C CA . ALA A 1 70 ? -6.503 5.568 -30.248 1.00 93.56 70 ALA A CA 1
ATOM 529 C C . ALA A 1 70 ? -7.099 5.578 -28.829 1.00 93.56 70 ALA A C 1
ATOM 531 O O . ALA A 1 70 ? -7.735 4.609 -28.410 1.00 93.56 70 ALA A O 1
ATOM 532 N N . ALA A 1 71 ? -7.028 6.716 -28.132 1.00 92.31 71 ALA A N 1
ATOM 533 C CA . ALA A 1 71 ? -7.645 6.912 -26.820 1.00 92.31 71 ALA A CA 1
ATOM 534 C C . ALA A 1 71 ? -9.170 6.677 -26.846 1.00 92.31 71 ALA A C 1
ATOM 536 O O . ALA A 1 71 ? -9.752 6.062 -25.942 1.00 92.31 71 ALA A O 1
ATOM 537 N N . ARG A 1 72 ? -9.862 7.120 -27.906 1.00 93.31 72 ARG A N 1
ATOM 538 C CA . ARG A 1 72 ? -11.299 6.848 -28.081 1.00 93.31 72 ARG A CA 1
ATOM 539 C C . ARG A 1 72 ? -11.605 5.371 -28.312 1.00 93.31 72 ARG A C 1
ATOM 541 O O . ARG A 1 72 ? -12.632 4.922 -27.803 1.00 93.31 72 ARG A O 1
ATOM 548 N N . ALA A 1 73 ? -10.740 4.637 -29.008 1.00 95.44 73 ALA A N 1
ATOM 549 C CA . ALA A 1 73 ? -10.919 3.213 -29.290 1.00 95.44 73 ALA A CA 1
ATOM 550 C C . ALA A 1 73 ? -10.772 2.319 -28.045 1.00 95.44 73 ALA A C 1
ATOM 552 O O . ALA A 1 73 ? -11.323 1.218 -28.021 1.00 95.44 73 ALA A O 1
ATOM 553 N N . LEU A 1 74 ? -10.092 2.795 -26.994 1.00 94.50 74 LEU A N 1
ATOM 554 C CA . LEU A 1 74 ? -9.975 2.053 -25.738 1.00 94.50 74 LEU A CA 1
ATOM 555 C C . LEU A 1 74 ? -11.356 1.767 -25.115 1.00 94.50 74 LEU A C 1
ATOM 557 O O . LEU A 1 74 ? -12.220 2.663 -25.094 1.00 94.50 74 LEU A O 1
ATOM 561 N N . PRO A 1 75 ? -11.565 0.565 -24.539 1.00 95.38 75 PRO A N 1
ATOM 562 C CA . PRO A 1 75 ? -12.782 0.242 -23.806 1.00 95.38 75 PRO A CA 1
ATOM 563 C C . PRO A 1 75 ? -13.089 1.281 -22.715 1.00 95.38 75 PRO A C 1
ATOM 565 O O . PRO A 1 75 ? -12.163 1.801 -22.088 1.00 95.38 75 PRO A O 1
ATOM 568 N N . PRO A 1 76 ? -14.372 1.567 -22.412 1.00 87.81 76 PRO A N 1
ATOM 569 C CA . PRO A 1 76 ? -14.737 2.543 -21.380 1.00 87.81 76 PRO A CA 1
ATOM 570 C C . PRO A 1 76 ? -14.138 2.256 -19.995 1.00 87.81 76 PRO A C 1
ATOM 572 O O . PRO A 1 76 ? -13.951 3.176 -19.207 1.00 87.81 76 PRO A O 1
ATOM 575 N N . TRP A 1 77 ? -13.834 0.989 -19.709 1.00 87.94 77 TRP A N 1
ATOM 576 C CA . TRP A 1 77 ? -13.302 0.507 -18.436 1.00 87.94 77 TRP A CA 1
ATOM 577 C C . TRP A 1 77 ? -11.772 0.386 -18.402 1.00 87.94 77 TRP A C 1
ATOM 579 O O . TRP A 1 77 ? -11.239 -0.035 -17.382 1.00 87.94 77 TRP A O 1
ATOM 589 N N . TYR A 1 78 ? -11.059 0.754 -19.473 1.00 91.75 78 TYR A N 1
ATOM 590 C CA . TYR A 1 78 ? -9.608 0.545 -19.573 1.00 91.75 78 TYR A CA 1
ATOM 591 C C . TYR A 1 78 ? -8.822 1.202 -18.425 1.00 91.75 78 TYR A C 1
ATOM 593 O O . TYR A 1 78 ? -7.945 0.578 -17.841 1.00 91.75 78 TYR A O 1
ATOM 601 N N . PHE A 1 79 ? -9.190 2.432 -18.053 1.00 88.00 79 PHE A N 1
ATOM 602 C CA . PHE A 1 79 ? -8.569 3.174 -16.947 1.00 88.00 79 PHE A CA 1
ATOM 603 C C . PHE A 1 79 ? -9.380 3.125 -15.648 1.00 88.00 79 PHE A C 1
ATOM 605 O O . PHE A 1 79 ? -9.114 3.902 -14.730 1.00 88.00 79 PHE A O 1
ATOM 612 N N . ALA A 1 80 ? -10.384 2.247 -15.556 1.00 85.00 80 ALA A N 1
ATOM 613 C CA . ALA A 1 80 ? -11.235 2.169 -14.376 1.00 85.00 80 ALA A CA 1
ATOM 614 C C . ALA A 1 80 ? -10.385 2.009 -13.092 1.00 85.00 80 ALA A C 1
ATOM 616 O O . ALA A 1 80 ? -9.425 1.238 -13.081 1.00 85.00 80 ALA A O 1
ATOM 617 N N . PRO A 1 81 ? -10.715 2.722 -11.998 1.00 81.19 81 PRO A N 1
ATOM 618 C CA . PRO A 1 81 ? -11.933 3.509 -11.771 1.00 81.19 81 PRO A CA 1
ATOM 619 C C . PRO A 1 81 ? -11.900 4.939 -12.345 1.00 81.19 81 PRO A C 1
ATOM 621 O O . PRO A 1 81 ? -12.847 5.692 -12.129 1.00 81.19 81 PRO A O 1
ATOM 624 N N . PHE A 1 82 ? -10.838 5.332 -13.045 1.00 84.12 82 PHE A N 1
ATOM 625 C CA . PHE A 1 82 ? -10.688 6.661 -13.631 1.00 84.12 82 PHE A CA 1
ATOM 626 C C . PHE A 1 82 ? -11.262 6.739 -15.050 1.00 84.12 82 PHE A C 1
ATOM 628 O O . PHE A 1 82 ? -11.457 5.734 -15.737 1.00 84.12 82 PHE A O 1
ATOM 635 N N . SER A 1 83 ? -11.554 7.963 -15.493 1.00 86.12 83 SER A N 1
ATOM 636 C CA . SER A 1 83 ? -11.997 8.212 -16.862 1.00 86.12 83 SER A CA 1
ATOM 637 C C . SER A 1 83 ? -10.830 8.085 -17.842 1.00 86.12 83 SER A C 1
ATOM 639 O O . SER A 1 83 ? -9.671 8.288 -17.479 1.00 86.12 83 SER A O 1
ATOM 641 N N . LYS A 1 84 ? -11.143 7.834 -19.120 1.00 90.06 84 LYS A N 1
ATOM 642 C CA . LYS A 1 84 ? -10.136 7.887 -20.189 1.00 90.06 84 LYS A CA 1
ATOM 643 C C . LYS A 1 84 ? -9.417 9.230 -20.213 1.00 90.06 84 LYS A C 1
ATOM 645 O O . LYS A 1 84 ? -8.202 9.244 -20.223 1.00 90.06 84 LYS A O 1
ATOM 650 N N . GLN A 1 85 ? -10.158 10.332 -20.087 1.00 87.88 85 GLN A N 1
ATOM 651 C CA . GLN A 1 85 ? -9.584 11.678 -20.038 1.00 87.88 85 GLN A CA 1
ATOM 652 C C . GLN A 1 85 ? -8.548 11.854 -18.917 1.00 87.88 85 GLN A C 1
ATOM 654 O O . GLN A 1 85 ? -7.555 12.540 -19.128 1.00 87.88 85 GLN A O 1
ATOM 659 N N . ALA A 1 86 ? -8.772 11.257 -17.742 1.00 84.56 86 ALA A N 1
ATOM 660 C CA . ALA A 1 86 ? -7.801 11.303 -16.652 1.00 84.56 86 ALA A CA 1
ATOM 661 C C . ALA A 1 86 ? -6.551 10.468 -16.977 1.00 84.56 86 ALA A C 1
ATOM 663 O O . ALA A 1 86 ? -5.441 10.950 -16.780 1.00 84.56 86 ALA A O 1
ATOM 664 N N . GLY A 1 87 ? -6.728 9.256 -17.516 1.00 86.81 87 GLY A N 1
ATOM 665 C CA . GLY A 1 87 ? -5.620 8.367 -17.891 1.00 86.81 87 GLY A CA 1
ATOM 666 C C . GLY A 1 87 ? -4.803 8.838 -19.100 1.00 86.81 87 GLY A C 1
ATOM 667 O O . GLY A 1 87 ? -3.616 8.557 -19.168 1.00 86.81 87 GLY A O 1
ATOM 668 N N . THR A 1 88 ? -5.415 9.586 -20.022 1.00 89.31 88 THR A N 1
ATOM 669 C CA . THR A 1 88 ? -4.793 10.130 -21.247 1.00 89.31 88 THR A CA 1
ATOM 670 C C . THR A 1 88 ? -4.500 11.631 -21.136 1.00 89.31 88 THR A C 1
ATOM 672 O O . THR A 1 88 ? -4.351 12.341 -22.138 1.00 89.31 88 THR A O 1
ATOM 675 N N . GLY A 1 89 ? -4.531 12.171 -19.917 1.00 85.38 89 GLY A N 1
ATOM 676 C CA . GLY A 1 89 ? -4.170 13.557 -19.648 1.00 85.38 89 GLY A CA 1
ATOM 677 C C . GLY A 1 89 ? -2.667 13.762 -19.825 1.00 85.38 89 GLY A C 1
ATOM 678 O O . GLY A 1 89 ? -1.882 12.858 -19.557 1.00 85.38 89 GLY A O 1
ATOM 679 N N . LEU A 1 90 ? -2.257 14.970 -20.227 1.00 79.81 90 LEU A N 1
ATOM 680 C CA . LEU A 1 90 ? -0.843 15.296 -20.466 1.00 79.81 90 LEU A CA 1
ATOM 681 C C . LEU A 1 90 ? 0.053 15.003 -19.252 1.00 79.81 90 LEU A C 1
ATOM 683 O O . LEU A 1 90 ? 1.221 14.693 -19.430 1.00 79.81 90 LEU A O 1
ATOM 687 N N . LEU A 1 91 ? -0.495 15.087 -18.036 1.00 74.44 91 LEU A N 1
ATOM 688 C CA . LEU A 1 91 ? 0.249 14.824 -16.808 1.00 74.44 91 LEU A CA 1
ATOM 689 C C . LEU A 1 91 ? 0.674 13.358 -16.663 1.00 74.44 91 LEU A C 1
ATOM 691 O O . LEU A 1 91 ? 1.727 13.131 -16.102 1.00 74.44 91 LEU A O 1
ATOM 695 N N . PHE A 1 92 ? -0.114 12.399 -17.159 1.00 75.12 92 PHE A N 1
ATOM 696 C CA . PHE A 1 92 ? 0.073 10.969 -16.867 1.00 75.12 92 PHE A CA 1
ATOM 697 C C . PHE A 1 92 ? 0.420 10.119 -18.094 1.00 75.12 92 PHE A C 1
ATOM 699 O O . PHE A 1 92 ? 0.811 8.962 -17.946 1.00 75.12 92 PHE A O 1
ATOM 706 N N . ASP A 1 93 ? 0.258 10.660 -19.303 1.00 80.56 93 ASP A N 1
ATOM 707 C CA . ASP A 1 93 ? 0.540 9.937 -20.540 1.00 80.56 93 ASP A CA 1
ATOM 708 C C . ASP A 1 93 ? 1.826 10.448 -21.200 1.00 80.56 93 ASP A C 1
ATOM 710 O O . ASP A 1 93 ? 1.829 11.464 -21.904 1.00 80.56 93 ASP A O 1
ATOM 714 N N . PHE A 1 94 ? 2.916 9.702 -20.998 1.00 75.88 94 PHE A N 1
ATOM 715 C CA . PHE A 1 94 ? 4.206 9.955 -21.643 1.00 75.88 94 PHE A CA 1
ATOM 716 C C . PHE A 1 94 ? 4.120 9.922 -23.168 1.00 75.88 94 PHE A C 1
ATOM 718 O O . PHE A 1 94 ? 4.751 10.741 -23.829 1.00 75.88 94 PHE A O 1
ATOM 725 N N . GLY A 1 95 ? 3.287 9.045 -23.732 1.00 78.25 95 GLY A N 1
ATOM 726 C CA . GLY A 1 95 ? 3.039 9.015 -25.166 1.00 78.25 95 GLY A CA 1
ATOM 727 C C . GLY A 1 95 ? 2.453 10.345 -25.639 1.00 78.25 95 GLY A C 1
ATOM 728 O O . GLY A 1 95 ? 2.975 10.970 -26.556 1.00 78.25 95 GLY A O 1
ATOM 729 N N . ARG A 1 96 ? 1.433 10.874 -24.959 1.00 85.19 96 ARG A N 1
ATOM 730 C CA . ARG A 1 96 ? 0.871 12.185 -25.329 1.00 85.19 96 ARG A CA 1
ATOM 731 C C . ARG A 1 96 ? 1.917 13.303 -25.304 1.00 85.19 96 ARG A C 1
ATOM 733 O O . ARG A 1 96 ? 1.875 14.189 -26.154 1.00 85.19 96 ARG A O 1
ATOM 740 N N . GLN A 1 97 ? 2.852 13.271 -24.355 1.00 82.56 97 GLN A N 1
ATOM 741 C CA . GLN A 1 97 ? 3.944 14.249 -24.280 1.00 82.56 97 GLN A CA 1
ATOM 742 C C . GLN A 1 97 ? 4.895 14.163 -25.490 1.00 82.56 97 GLN A C 1
ATOM 744 O O . GLN A 1 97 ? 5.458 15.177 -25.903 1.00 82.56 97 GLN A O 1
ATOM 749 N N . GLY A 1 98 ? 5.015 12.992 -26.118 1.00 84.38 98 GLY A N 1
ATOM 750 C CA . GLY A 1 98 ? 5.816 12.765 -27.322 1.00 84.38 98 GLY A CA 1
ATOM 751 C C . GLY A 1 98 ? 5.299 13.408 -28.604 1.00 84.38 98 GLY A C 1
ATOM 752 O O . GLY A 1 98 ? 6.055 13.498 -29.571 1.00 84.38 98 GLY A O 1
ATOM 753 N N . LEU A 1 99 ? 4.064 13.925 -28.626 1.00 87.69 99 LEU A N 1
ATOM 754 C CA . LEU A 1 99 ? 3.478 14.561 -29.816 1.00 87.69 99 LEU A CA 1
ATOM 755 C C . LEU A 1 99 ? 4.354 15.686 -30.389 1.00 87.69 99 LEU A C 1
ATOM 757 O O . LEU A 1 99 ? 4.422 15.844 -31.612 1.00 87.69 99 LEU A O 1
ATOM 761 N N . TRP A 1 100 ? 5.030 16.438 -29.515 1.00 86.06 100 TRP A N 1
ATOM 762 C CA . TRP A 1 100 ? 5.857 17.598 -29.869 1.00 86.06 100 TRP A CA 1
ATOM 763 C C . TRP A 1 100 ? 7.334 17.279 -30.088 1.00 86.06 100 TRP A C 1
ATOM 765 O O . TRP A 1 100 ? 8.098 18.181 -30.427 1.00 86.06 100 TRP A O 1
ATOM 775 N N . TRP A 1 101 ? 7.750 16.027 -29.902 1.00 82.00 101 TRP A N 1
ATOM 776 C CA . TRP A 1 101 ? 9.129 15.637 -30.157 1.00 82.00 101 TRP A CA 1
ATOM 777 C C . TRP A 1 101 ? 9.350 15.356 -31.645 1.00 82.00 101 TRP A C 1
ATOM 779 O O . TRP A 1 101 ? 8.426 15.054 -32.411 1.00 82.00 101 TRP A O 1
ATOM 789 N N . GLU A 1 102 ? 10.601 15.470 -32.073 1.00 76.25 102 GLU A N 1
ATOM 790 C CA . GLU A 1 102 ? 11.027 15.086 -33.416 1.00 76.25 102 GLU A CA 1
ATOM 791 C C . GLU A 1 102 ? 11.562 13.652 -33.404 1.00 76.25 102 GLU A C 1
ATOM 793 O O . GLU A 1 102 ? 12.152 13.208 -32.418 1.00 76.25 102 GLU A O 1
ATOM 798 N N . VAL A 1 103 ? 11.392 12.929 -34.515 1.00 72.25 103 VAL A N 1
ATOM 799 C CA . VAL A 1 103 ? 12.088 11.646 -34.689 1.00 72.25 103 VAL A CA 1
ATOM 800 C C . VAL A 1 103 ? 13.576 11.933 -34.814 1.00 72.25 103 VAL A C 1
ATOM 802 O O . VAL A 1 103 ? 13.952 12.763 -35.651 1.00 72.25 103 VAL A O 1
ATOM 805 N N . PRO A 1 104 ? 14.441 11.210 -34.086 1.00 69.75 104 PRO A N 1
ATOM 806 C CA . PRO A 1 104 ? 15.865 11.230 -34.354 1.00 69.75 104 PRO A CA 1
ATOM 807 C C . PRO A 1 104 ? 16.117 10.973 -35.839 1.00 69.75 104 PRO A C 1
ATOM 809 O O . PRO A 1 104 ? 15.592 10.019 -36.413 1.00 69.75 104 PRO A O 1
ATOM 812 N N . THR A 1 105 ? 16.906 11.837 -36.473 1.00 72.88 105 THR A N 1
ATOM 813 C CA . THR A 1 105 ? 17.352 11.638 -37.854 1.00 72.88 105 THR A CA 1
ATOM 814 C C . THR A 1 105 ? 18.871 11.450 -37.858 1.00 72.88 105 THR A C 1
ATOM 816 O O . THR A 1 105 ? 19.588 12.385 -37.500 1.00 72.88 105 THR A O 1
ATOM 819 N N . PRO A 1 106 ? 19.384 10.272 -38.268 1.00 74.94 106 PRO A N 1
ATOM 820 C CA . PRO A 1 106 ? 18.634 9.092 -38.710 1.00 74.94 106 PRO A CA 1
ATOM 821 C C . PRO A 1 106 ? 17.886 8.404 -37.556 1.00 74.94 106 PRO A C 1
ATOM 823 O O . PRO A 1 106 ? 18.286 8.509 -36.398 1.00 74.94 106 PRO A O 1
ATOM 826 N N . SER A 1 107 ? 16.818 7.673 -37.891 1.00 72.19 107 SER A N 1
ATOM 827 C CA . SER A 1 107 ? 16.075 6.868 -36.914 1.00 72.19 107 SER A CA 1
ATOM 828 C C . SER A 1 107 ? 17.015 5.870 -36.231 1.00 72.19 107 SER A C 1
ATOM 830 O O . SER A 1 107 ? 17.781 5.175 -36.902 1.00 72.19 107 SER A O 1
ATOM 832 N N . SER A 1 108 ? 16.948 5.805 -34.901 1.00 71.50 108 SER A N 1
ATOM 833 C CA . SER A 1 108 ? 17.756 4.915 -34.067 1.00 71.50 108 SER A CA 1
ATOM 834 C C . SER A 1 108 ? 16.835 4.067 -33.185 1.00 71.50 108 SER A C 1
ATOM 836 O O . SER A 1 108 ? 16.611 4.429 -32.033 1.00 71.50 108 SER A O 1
ATOM 838 N N . PRO A 1 109 ? 16.252 2.972 -33.708 1.00 72.06 109 PRO A N 1
ATOM 839 C CA . PRO A 1 109 ? 15.353 2.131 -32.924 1.00 72.06 109 PRO A CA 1
ATOM 840 C C . PRO A 1 109 ? 16.101 1.458 -31.765 1.00 72.06 109 PRO A C 1
ATOM 842 O O . PRO A 1 109 ? 17.208 0.953 -31.958 1.00 72.06 109 PRO A O 1
ATOM 845 N N . VAL A 1 110 ? 15.463 1.388 -30.591 1.00 74.31 110 VAL A N 1
ATOM 846 C CA . VAL A 1 110 ? 16.017 0.759 -29.370 1.00 74.31 110 VAL A CA 1
ATOM 847 C C . VAL A 1 110 ? 16.443 -0.679 -29.616 1.00 74.31 110 VAL A C 1
ATOM 849 O O . VAL A 1 110 ? 17.503 -1.121 -29.176 1.00 74.31 110 VAL A O 1
ATOM 852 N N . VAL A 1 111 ? 15.608 -1.416 -30.348 1.00 77.25 111 VAL A N 1
ATOM 853 C CA . VAL A 1 111 ? 15.891 -2.788 -30.748 1.00 77.25 111 VAL A CA 1
ATOM 854 C C . VAL A 1 111 ? 16.236 -2.784 -32.237 1.00 77.25 111 VAL A C 1
ATOM 856 O O . VAL A 1 111 ? 15.361 -2.525 -33.070 1.00 77.25 111 VAL A O 1
ATOM 859 N N . PRO A 1 112 ? 17.496 -3.066 -32.616 1.00 77.94 112 PRO A N 1
ATOM 860 C CA . PRO A 1 112 ? 17.875 -3.134 -34.018 1.00 77.94 112 PRO A CA 1
ATOM 861 C C . PRO A 1 112 ? 17.137 -4.277 -34.717 1.00 77.94 112 PRO A C 1
ATOM 863 O O . PRO A 1 112 ? 16.740 -5.262 -34.095 1.00 77.94 112 PRO A O 1
ATOM 866 N N . ARG A 1 113 ? 16.995 -4.189 -36.045 1.00 78.38 113 ARG A N 1
ATOM 867 C CA . ARG A 1 113 ? 16.440 -5.298 -36.832 1.00 78.38 113 ARG A CA 1
ATOM 868 C C . ARG A 1 113 ? 17.320 -6.537 -36.643 1.00 78.38 113 ARG A C 1
ATOM 870 O O . ARG A 1 113 ? 18.510 -6.492 -36.941 1.00 78.38 113 ARG A O 1
ATOM 877 N N . HIS A 1 114 ? 16.716 -7.633 -36.184 1.00 83.00 114 HIS A N 1
ATOM 878 C CA . HIS A 1 114 ? 17.394 -8.895 -35.856 1.00 83.00 114 HIS A CA 1
ATOM 879 C C . HIS A 1 114 ? 18.441 -8.743 -34.740 1.00 83.00 114 HIS A C 1
ATOM 881 O O . HIS A 1 114 ? 19.637 -8.956 -34.978 1.00 83.00 114 HIS A O 1
ATOM 887 N N . PRO A 1 115 ? 18.011 -8.381 -33.517 1.00 86.19 115 PRO A N 1
ATOM 888 C CA . PRO A 1 115 ? 18.930 -8.235 -32.401 1.00 86.19 115 PRO A CA 1
ATOM 889 C C . PRO A 1 115 ? 19.631 -9.571 -32.129 1.00 86.19 115 PRO A C 1
ATOM 891 O O . PRO A 1 115 ? 19.027 -10.644 -32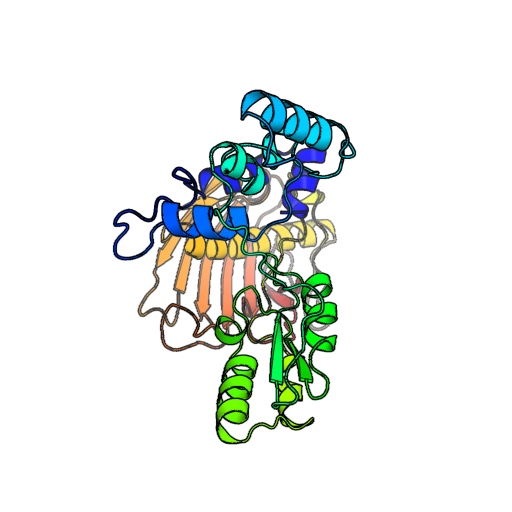.184 1.00 86.19 115 PRO A O 1
ATOM 894 N N . ARG A 1 116 ? 20.934 -9.507 -31.849 1.00 88.81 116 ARG A N 1
ATOM 895 C CA . ARG A 1 116 ? 21.705 -10.653 -31.365 1.00 88.81 116 ARG A CA 1
ATOM 896 C C . ARG A 1 116 ? 21.941 -10.467 -29.880 1.00 88.81 116 ARG A C 1
ATOM 898 O O . ARG A 1 116 ? 22.610 -9.518 -29.483 1.00 88.81 116 ARG A O 1
ATOM 905 N N . TYR A 1 117 ? 21.416 -11.384 -29.083 1.00 89.44 117 TYR A N 1
ATOM 906 C CA . TYR A 1 117 ? 21.611 -11.373 -27.641 1.00 89.44 117 TYR A CA 1
ATOM 907 C C . TYR A 1 117 ? 22.891 -12.114 -27.269 1.00 89.44 117 TYR A C 1
ATOM 909 O O . TYR A 1 117 ? 23.291 -13.086 -27.917 1.00 89.44 117 TYR A O 1
ATOM 917 N N . THR A 1 118 ? 23.570 -11.601 -26.247 1.00 87.38 118 THR A N 1
ATOM 918 C CA . THR A 1 118 ? 24.829 -12.167 -25.769 1.00 87.38 118 THR A CA 1
ATOM 919 C C . THR A 1 118 ? 24.609 -13.529 -25.111 1.00 87.38 118 THR A C 1
ATOM 921 O O . THR A 1 118 ? 23.559 -13.792 -24.534 1.00 87.38 118 THR A O 1
ATOM 924 N N . ARG A 1 119 ? 25.636 -14.378 -25.170 1.00 92.50 119 ARG A N 1
ATOM 925 C CA . ARG A 1 119 ? 25.747 -15.608 -24.369 1.00 92.50 119 ARG A CA 1
ATOM 926 C C . ARG A 1 119 ? 26.505 -15.398 -23.060 1.00 92.50 119 ARG A C 1
ATOM 928 O O . ARG A 1 119 ? 26.795 -16.350 -22.344 1.00 92.50 119 ARG A O 1
ATOM 935 N N . ALA A 1 120 ? 26.903 -14.159 -22.771 1.00 93.69 120 ALA A N 1
ATOM 936 C CA . ALA A 1 120 ? 27.445 -13.835 -21.464 1.00 93.69 120 ALA A CA 1
ATOM 937 C C . ALA A 1 120 ? 26.403 -14.203 -20.393 1.00 93.69 120 ALA A C 1
ATOM 939 O O . ALA A 1 120 ? 25.211 -13.947 -20.612 1.00 93.69 120 ALA A O 1
ATOM 940 N N . PRO A 1 121 ? 26.830 -14.772 -19.250 1.00 94.81 121 PRO A N 1
ATOM 941 C CA . PRO A 1 121 ? 25.935 -14.983 -18.126 1.00 94.81 121 PRO A CA 1
ATOM 942 C C . PRO A 1 121 ? 25.162 -13.699 -17.850 1.00 94.81 121 PRO A C 1
ATOM 944 O O . PRO A 1 121 ? 25.753 -12.619 -17.783 1.00 94.81 121 PRO A O 1
ATOM 947 N N . THR A 1 122 ? 23.847 -13.816 -17.702 1.00 95.56 122 THR A N 1
ATOM 948 C CA . THR A 1 122 ? 22.961 -12.673 -17.465 1.00 95.56 122 THR A CA 1
ATOM 949 C C . THR A 1 122 ? 22.045 -12.996 -16.296 1.00 95.56 122 THR A C 1
ATOM 951 O O . THR A 1 122 ? 21.394 -14.034 -16.304 1.00 95.56 122 THR A O 1
ATOM 954 N N . LEU A 1 123 ? 21.985 -12.121 -15.296 1.00 95.88 123 LEU A N 1
ATOM 955 C CA . LEU A 1 123 ? 21.010 -12.203 -14.212 1.00 95.88 123 LEU A CA 1
ATOM 956 C C . LEU A 1 123 ? 19.919 -11.163 -14.453 1.00 95.88 123 LEU A C 1
ATOM 958 O O . LEU A 1 123 ? 20.214 -9.978 -14.599 1.00 95.88 123 LEU A O 1
ATOM 962 N N . VAL A 1 124 ? 18.666 -11.606 -14.448 1.00 95.31 124 VAL A N 1
ATOM 963 C CA . VAL A 1 124 ? 17.488 -10.744 -14.545 1.00 95.31 124 VAL A CA 1
ATOM 964 C C . VAL A 1 124 ? 16.687 -10.871 -13.253 1.00 95.31 124 VAL A C 1
ATOM 966 O O . VAL A 1 124 ? 16.164 -11.940 -12.936 1.00 95.31 124 VAL A O 1
ATOM 969 N N . LEU A 1 125 ? 16.608 -9.772 -12.505 1.00 95.88 125 LEU A N 1
ATOM 970 C CA . LEU A 1 125 ? 15.811 -9.643 -11.286 1.00 95.88 125 LEU A CA 1
ATOM 971 C C . LEU A 1 125 ? 14.527 -8.889 -11.630 1.00 95.88 125 LEU A C 1
ATOM 973 O O . LEU A 1 125 ? 14.595 -7.825 -12.240 1.00 95.88 125 LEU A O 1
ATOM 977 N N . SER A 1 126 ? 13.374 -9.432 -11.247 1.00 95.50 126 SER A N 1
ATOM 978 C CA . SER A 1 126 ? 12.076 -8.801 -11.498 1.00 95.50 126 SER A CA 1
ATOM 979 C C . SER A 1 126 ? 11.220 -8.867 -10.243 1.00 95.50 126 SER A C 1
ATOM 981 O O . SER A 1 126 ? 11.013 -9.945 -9.684 1.00 95.50 126 SER A O 1
ATOM 983 N N . GLY A 1 127 ? 10.763 -7.707 -9.780 1.00 93.88 127 GLY A N 1
ATOM 984 C CA . GLY A 1 127 ? 9.854 -7.605 -8.648 1.00 93.88 127 GLY A CA 1
ATOM 985 C C . GLY A 1 127 ? 8.424 -7.946 -9.056 1.00 93.88 127 GLY A C 1
ATOM 986 O O . GLY A 1 127 ? 7.937 -7.450 -10.070 1.00 93.88 127 GLY A O 1
ATOM 987 N N . ASP A 1 128 ? 7.734 -8.769 -8.270 1.00 90.94 128 ASP A N 1
ATOM 988 C CA . ASP A 1 128 ? 6.334 -9.137 -8.542 1.00 90.94 128 ASP A CA 1
ATOM 989 C C . ASP A 1 128 ? 5.329 -8.001 -8.261 1.00 90.94 128 ASP A C 1
ATOM 991 O O . ASP A 1 128 ? 4.166 -8.091 -8.652 1.00 90.94 128 ASP A O 1
ATOM 995 N N . MET A 1 129 ? 5.782 -6.912 -7.632 1.00 90.19 129 MET A N 1
ATOM 996 C CA . MET A 1 129 ? 5.024 -5.677 -7.430 1.00 90.19 129 MET A CA 1
ATOM 997 C C . MET A 1 129 ? 5.564 -4.506 -8.266 1.00 90.19 129 MET A C 1
ATOM 999 O O . MET A 1 129 ? 5.228 -3.346 -7.992 1.00 90.19 129 MET A O 1
ATOM 1003 N N . ASP A 1 130 ? 6.412 -4.760 -9.271 1.00 91.12 130 ASP A N 1
ATOM 1004 C CA . ASP A 1 130 ? 6.866 -3.710 -10.185 1.00 91.12 130 ASP A CA 1
ATOM 1005 C C . ASP A 1 130 ? 5.692 -3.219 -11.049 1.00 91.12 130 ASP A C 1
ATOM 1007 O O . ASP A 1 130 ? 5.240 -3.868 -11.989 1.00 91.12 130 ASP A O 1
ATOM 1011 N N . ARG A 1 131 ? 5.175 -2.037 -10.701 1.00 85.75 131 ARG A N 1
ATOM 1012 C CA . ARG A 1 131 ? 4.085 -1.366 -11.423 1.00 85.75 131 ARG A CA 1
ATOM 1013 C C . ARG A 1 131 ? 4.553 -0.527 -12.615 1.00 85.75 131 ARG A C 1
ATOM 1015 O O . ARG A 1 131 ? 3.711 0.079 -13.270 1.00 85.75 131 ARG A O 1
ATOM 1022 N N . VAL A 1 132 ? 5.863 -0.395 -12.816 1.00 86.12 132 VAL A N 1
ATOM 1023 C CA . VAL A 1 132 ? 6.465 0.393 -13.899 1.00 86.12 132 VAL A CA 1
ATOM 1024 C C . VAL A 1 132 ? 6.823 -0.538 -15.049 1.00 86.12 132 VAL A C 1
ATOM 1026 O O . VAL A 1 132 ? 6.375 -0.307 -16.167 1.00 86.12 132 VAL A O 1
ATOM 1029 N N . ILE A 1 133 ? 7.554 -1.621 -14.761 1.00 88.06 133 ILE A N 1
ATOM 1030 C CA . ILE A 1 133 ? 7.906 -2.675 -15.720 1.00 88.06 133 ILE A CA 1
ATOM 1031 C C . ILE A 1 133 ? 7.434 -4.026 -15.157 1.00 88.06 133 ILE A C 1
ATOM 1033 O O . ILE A 1 133 ? 8.201 -4.723 -14.491 1.00 88.06 133 ILE A O 1
ATOM 1037 N N . PRO A 1 134 ? 6.163 -4.405 -15.395 1.00 87.38 134 PRO A N 1
ATOM 1038 C CA . PRO A 1 134 ? 5.585 -5.602 -14.801 1.00 87.38 134 PRO A CA 1
ATOM 1039 C C . PRO A 1 134 ? 6.324 -6.886 -15.164 1.00 87.38 134 PRO A C 1
ATOM 1041 O O . PRO A 1 134 ? 6.973 -7.010 -16.211 1.00 87.38 134 PRO A O 1
ATOM 1044 N N . PHE A 1 135 ? 6.168 -7.881 -14.298 1.00 85.38 135 PHE A N 1
ATOM 1045 C CA . PHE A 1 135 ? 6.748 -9.209 -14.452 1.00 85.38 135 PHE A CA 1
ATOM 1046 C C . PHE A 1 135 ? 6.399 -9.855 -15.805 1.00 85.38 135 PHE A C 1
ATOM 1048 O O . PHE A 1 135 ? 7.259 -10.444 -16.464 1.00 85.38 135 PHE A O 1
ATOM 1055 N N . GLU A 1 136 ? 5.149 -9.701 -16.249 1.00 88.12 136 GLU A N 1
ATOM 1056 C CA . GLU A 1 136 ? 4.623 -10.240 -17.507 1.00 88.12 136 GLU A CA 1
ATOM 1057 C C . GLU A 1 136 ? 5.317 -9.645 -18.733 1.00 88.12 136 GLU A C 1
ATOM 1059 O O . GLU A 1 136 ? 5.450 -10.324 -19.750 1.00 88.12 136 GLU A O 1
ATOM 1064 N N . ILE A 1 137 ? 5.780 -8.397 -18.624 1.00 88.56 137 ILE A N 1
ATOM 1065 C CA . ILE A 1 137 ? 6.559 -7.729 -19.665 1.00 88.56 137 ILE A CA 1
ATOM 1066 C C . ILE A 1 137 ? 8.024 -8.135 -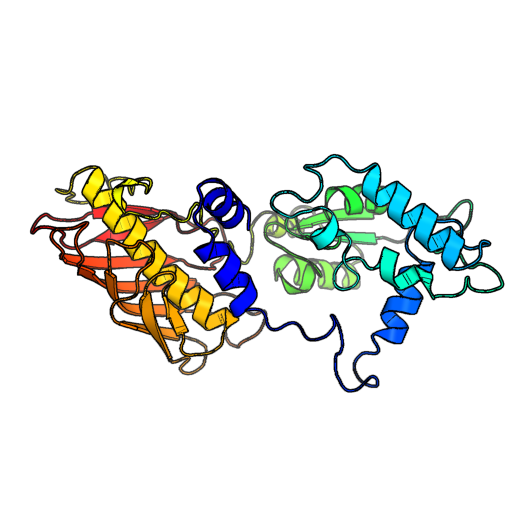19.559 1.00 88.56 137 ILE A C 1
ATOM 1068 O O . ILE A 1 137 ? 8.636 -8.432 -20.573 1.00 88.56 137 ILE A O 1
ATOM 1072 N N . THR A 1 138 ? 8.586 -8.216 -18.352 1.00 90.81 138 THR A N 1
ATOM 1073 C CA . THR A 1 138 ? 10.017 -8.504 -18.149 1.00 90.81 138 THR A CA 1
ATOM 1074 C C . THR A 1 138 ? 10.407 -9.913 -18.593 1.00 90.81 138 THR A C 1
ATOM 1076 O O . THR A 1 138 ? 11.463 -10.110 -19.198 1.00 90.81 138 THR A O 1
ATOM 1079 N N . ARG A 1 139 ? 9.569 -10.915 -18.304 1.00 91.56 139 ARG A N 1
ATOM 1080 C CA . ARG A 1 139 ? 9.906 -12.326 -18.532 1.00 91.56 139 ARG A CA 1
ATOM 1081 C C . ARG A 1 139 ? 10.235 -12.653 -20.001 1.00 91.56 139 ARG A C 1
ATOM 1083 O O . ARG A 1 139 ? 11.297 -13.229 -20.221 1.00 91.56 139 ARG A O 1
ATOM 1090 N N . PRO A 1 140 ? 9.428 -12.256 -21.004 1.00 91.56 140 PRO A N 1
ATOM 1091 C CA . PRO A 1 140 ? 9.785 -12.451 -22.410 1.00 91.56 140 PRO A CA 1
ATOM 1092 C C . PRO A 1 140 ? 11.142 -11.857 -22.811 1.00 91.56 140 PRO A C 1
ATOM 1094 O O . PRO A 1 140 ? 11.812 -12.423 -23.667 1.00 91.56 140 PRO A O 1
ATOM 1097 N N . TYR A 1 141 ? 11.571 -10.744 -22.199 1.00 89.12 141 TYR A N 1
ATOM 1098 C CA . TYR A 1 141 ? 12.896 -10.168 -22.466 1.00 89.12 141 TYR A CA 1
ATOM 1099 C C . TYR A 1 141 ? 14.021 -10.951 -21.792 1.00 89.12 141 TYR A C 1
ATOM 1101 O O . TYR A 1 141 ? 15.110 -11.046 -22.353 1.00 89.12 141 TYR A O 1
ATOM 1109 N N . ALA A 1 142 ? 13.771 -11.536 -20.619 1.00 92.19 142 ALA A N 1
ATOM 1110 C CA . ALA A 1 142 ? 14.734 -12.419 -19.969 1.00 92.19 142 ALA A CA 1
ATOM 1111 C C . ALA A 1 142 ? 15.037 -13.653 -20.836 1.00 92.19 142 ALA A C 1
ATOM 1113 O O . ALA A 1 142 ? 16.197 -14.042 -20.960 1.00 92.19 142 ALA A O 1
ATOM 1114 N N . ASP A 1 143 ? 14.017 -14.198 -21.507 1.00 92.44 143 ASP A N 1
ATOM 1115 C CA . ASP A 1 143 ? 14.139 -15.359 -22.400 1.00 92.44 143 ASP A CA 1
ATOM 1116 C C . ASP A 1 143 ? 14.988 -15.075 -23.658 1.00 92.44 143 ASP A C 1
ATOM 1118 O O . ASP A 1 143 ? 15.432 -16.002 -24.338 1.00 92.44 143 ASP A O 1
ATOM 1122 N N . LEU A 1 144 ? 15.259 -13.800 -23.972 1.00 91.88 144 LEU A N 1
ATOM 1123 C CA . LEU A 1 144 ? 16.134 -13.415 -25.082 1.00 91.88 144 LEU A CA 1
ATOM 1124 C C . LEU A 1 144 ? 17.608 -13.732 -24.794 1.00 91.88 144 LEU A C 1
ATOM 1126 O O . LEU A 1 144 ? 18.391 -13.859 -25.735 1.00 91.88 144 LEU A O 1
ATOM 1130 N N . PHE A 1 145 ? 17.992 -13.886 -23.522 1.00 93.06 145 PHE A N 1
ATOM 1131 C CA . PHE A 1 145 ? 19.347 -14.236 -23.101 1.00 93.06 145 PHE A CA 1
ATOM 1132 C C . PHE A 1 145 ? 19.476 -15.762 -22.964 1.00 93.06 145 PHE A C 1
ATOM 1134 O O . PHE A 1 145 ? 18.957 -16.328 -22.002 1.00 93.06 145 PHE A O 1
ATOM 1141 N N . PRO A 1 146 ? 20.192 -16.457 -23.873 1.00 90.44 146 PRO A N 1
ATOM 1142 C CA . PRO A 1 146 ? 20.190 -17.925 -23.921 1.00 90.44 146 PRO A CA 1
ATOM 1143 C C . PRO A 1 146 ? 20.717 -18.603 -22.653 1.00 90.44 146 PRO A C 1
ATOM 1145 O O . PRO A 1 146 ? 20.306 -19.711 -22.329 1.00 90.44 146 PRO A O 1
ATOM 1148 N N . ASP A 1 147 ? 21.637 -17.932 -21.960 1.00 90.56 147 ASP A N 1
ATOM 1149 C CA . ASP A 1 147 ? 22.271 -18.397 -20.725 1.00 90.56 147 ASP A CA 1
ATOM 1150 C C . ASP A 1 147 ? 21.826 -17.514 -19.528 1.00 90.56 147 ASP A C 1
ATOM 1152 O O . ASP A 1 147 ? 22.571 -17.295 -18.570 1.00 90.56 147 ASP A O 1
ATOM 1156 N N . GLY A 1 148 ? 20.619 -16.937 -19.624 1.00 92.69 148 GLY A N 1
ATOM 1157 C CA . GLY A 1 148 ? 20.025 -16.039 -18.638 1.00 92.69 148 GLY A CA 1
ATOM 1158 C C . GLY A 1 148 ? 19.437 -16.765 -17.426 1.00 92.69 148 GLY A C 1
ATOM 1159 O O . GLY A 1 148 ? 18.780 -17.798 -17.545 1.00 92.69 148 GLY A O 1
ATOM 1160 N N . ILE A 1 149 ? 19.640 -16.191 -16.242 1.00 93.00 149 ILE A N 1
ATOM 1161 C CA . ILE A 1 149 ? 19.026 -16.614 -14.984 1.00 93.00 149 ILE A CA 1
ATOM 1162 C C . ILE A 1 149 ? 17.966 -15.580 -14.627 1.00 93.00 149 ILE A C 1
ATOM 1164 O O . ILE A 1 149 ? 18.281 -14.426 -14.342 1.00 93.00 149 ILE A O 1
ATOM 1168 N N . PHE A 1 150 ? 16.707 -16.001 -14.621 1.00 94.06 150 PHE A N 1
ATOM 1169 C CA . PHE A 1 150 ? 15.588 -15.155 -14.234 1.00 94.06 150 PHE A CA 1
ATOM 1170 C C . PHE A 1 150 ? 15.150 -15.462 -12.800 1.00 94.06 150 PHE A C 1
ATOM 1172 O O . PHE A 1 150 ? 14.866 -16.616 -12.460 1.00 94.06 150 PHE A O 1
ATOM 1179 N N . VAL A 1 151 ? 15.096 -14.430 -11.958 1.00 95.12 151 VAL A N 1
ATOM 1180 C CA . VAL A 1 151 ? 14.723 -14.545 -10.545 1.00 95.12 151 VAL A CA 1
ATOM 1181 C C . VAL A 1 151 ? 13.570 -13.579 -10.237 1.00 95.12 151 VAL A C 1
ATOM 1183 O O . VAL A 1 151 ? 13.803 -12.369 -10.148 1.00 95.12 151 VAL A O 1
ATOM 1186 N N . PRO A 1 152 ? 12.333 -14.086 -10.054 1.00 95.00 152 PRO A N 1
ATOM 1187 C CA . PRO A 1 152 ? 11.269 -13.312 -9.422 1.00 95.00 152 PRO A CA 1
ATOM 1188 C C . PRO A 1 152 ? 11.641 -12.992 -7.975 1.00 95.00 152 PRO A C 1
ATOM 1190 O O . PRO A 1 152 ? 12.137 -13.865 -7.261 1.00 95.00 152 PRO A O 1
ATOM 1193 N N . VAL A 1 153 ? 11.361 -11.768 -7.539 1.00 94.50 153 VAL A N 1
ATOM 1194 C CA . VAL A 1 153 ? 11.592 -11.314 -6.167 1.00 94.50 153 VAL A CA 1
ATOM 1195 C C . VAL A 1 153 ? 10.264 -10.872 -5.564 1.00 94.50 153 VAL A C 1
ATOM 1197 O O . VAL A 1 153 ? 9.674 -9.879 -5.992 1.00 94.50 153 VAL A O 1
ATOM 1200 N N . ALA A 1 154 ? 9.799 -11.635 -4.579 1.00 93.75 154 ALA A N 1
ATOM 1201 C CA . ALA A 1 154 ? 8.528 -11.420 -3.910 1.00 93.75 154 ALA A CA 1
ATOM 1202 C C . ALA A 1 154 ? 8.513 -10.089 -3.149 1.00 93.75 154 ALA A C 1
ATOM 1204 O O . ALA A 1 154 ? 9.462 -9.753 -2.439 1.00 93.75 154 ALA A O 1
ATOM 1205 N N . GLY A 1 155 ? 7.425 -9.337 -3.278 1.00 88.88 155 GLY A N 1
ATOM 1206 C CA . GLY A 1 155 ? 7.216 -8.051 -2.617 1.00 88.88 155 GLY A CA 1
ATOM 1207 C C . GLY A 1 155 ? 8.153 -6.928 -3.070 1.00 88.88 155 GLY A C 1
ATOM 1208 O O . GLY A 1 155 ? 8.176 -5.868 -2.439 1.00 88.88 155 GLY A O 1
ATOM 1209 N N . ALA A 1 156 ? 8.933 -7.123 -4.134 1.00 90.94 156 ALA A N 1
ATOM 1210 C CA . ALA A 1 156 ? 9.817 -6.089 -4.653 1.00 90.94 156 ALA A CA 1
ATOM 1211 C C . ALA A 1 156 ? 9.123 -5.250 -5.735 1.00 90.94 156 ALA A C 1
ATOM 1213 O O . ALA A 1 156 ? 8.390 -5.772 -6.575 1.00 90.94 156 ALA A O 1
ATOM 1214 N N . GLY A 1 157 ? 9.368 -3.940 -5.708 1.00 90.56 157 GLY A N 1
ATOM 1215 C CA . GLY A 1 157 ? 8.880 -2.986 -6.703 1.00 90.56 157 GLY A CA 1
ATOM 1216 C C . GLY A 1 157 ? 9.919 -2.654 -7.776 1.00 90.56 157 GLY A C 1
ATOM 1217 O O . GLY A 1 157 ? 10.868 -3.409 -8.016 1.00 90.56 157 GLY A O 1
ATOM 1218 N N . HIS A 1 158 ? 9.740 -1.485 -8.401 1.00 91.81 158 HIS A N 1
ATOM 1219 C CA . HIS A 1 158 ? 10.639 -0.983 -9.437 1.00 91.81 158 HIS A CA 1
ATOM 1220 C C . HIS A 1 158 ? 12.042 -0.696 -8.898 1.00 91.81 158 HIS A C 1
ATOM 1222 O O . HIS A 1 158 ? 12.195 -0.077 -7.841 1.00 91.81 158 HIS A O 1
ATOM 1228 N N . GLY A 1 159 ? 13.061 -1.151 -9.631 1.00 89.31 159 GLY A N 1
ATOM 1229 C CA . GLY A 1 159 ? 14.438 -1.169 -9.144 1.00 89.31 159 GLY A CA 1
ATOM 1230 C C . GLY A 1 159 ? 14.623 -2.231 -8.060 1.00 89.31 159 GLY A C 1
ATOM 1231 O O . GLY A 1 159 ? 14.988 -1.915 -6.935 1.00 89.31 159 GLY A O 1
ATOM 1232 N N . THR A 1 160 ? 14.364 -3.498 -8.396 1.00 91.38 160 THR A N 1
ATOM 1233 C CA . THR A 1 160 ? 14.239 -4.646 -7.475 1.00 91.38 160 THR A CA 1
ATOM 1234 C C . THR A 1 160 ? 15.330 -4.751 -6.399 1.00 91.38 160 THR A C 1
ATOM 1236 O O . THR A 1 160 ? 15.036 -5.093 -5.255 1.00 91.38 160 THR A O 1
ATOM 1239 N N . VAL A 1 161 ? 16.581 -4.408 -6.723 1.00 91.75 161 VAL A N 1
ATOM 1240 C CA . VAL A 1 161 ? 17.712 -4.416 -5.771 1.00 91.75 161 VAL A CA 1
ATOM 1241 C C . VAL A 1 161 ? 17.566 -3.415 -4.617 1.00 91.75 161 VAL A C 1
ATOM 1243 O O . VAL A 1 161 ? 18.178 -3.609 -3.574 1.00 91.75 161 VAL A O 1
ATOM 1246 N N . LEU A 1 162 ? 16.750 -2.369 -4.782 1.00 86.88 162 LEU A N 1
ATOM 1247 C CA . LEU A 1 162 ? 16.455 -1.365 -3.753 1.00 86.88 162 LEU A CA 1
ATOM 1248 C C . LEU A 1 162 ? 15.371 -1.827 -2.767 1.00 86.88 162 LEU A C 1
ATOM 1250 O O . LE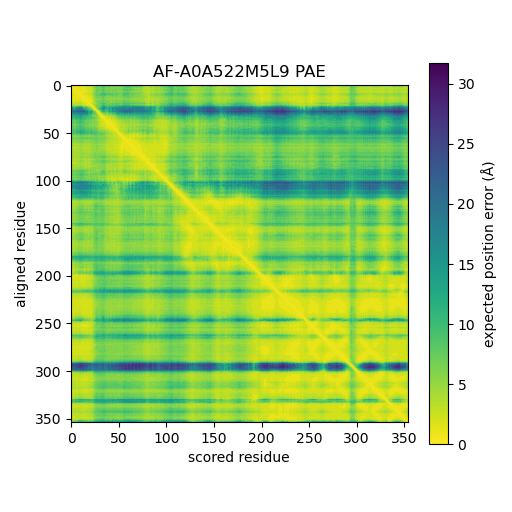U A 1 162 ? 15.179 -1.201 -1.730 1.00 86.88 162 LEU A O 1
ATOM 1254 N N . TRP A 1 163 ? 14.657 -2.908 -3.094 1.00 85.88 163 TRP A N 1
ATOM 1255 C CA . TRP A 1 163 ? 13.517 -3.404 -2.319 1.00 85.88 163 TRP A CA 1
ATOM 1256 C C . TRP A 1 163 ? 13.817 -4.682 -1.541 1.00 85.88 163 TRP A C 1
ATOM 1258 O O . TRP A 1 163 ? 13.077 -5.007 -0.617 1.00 85.88 163 TRP A O 1
ATOM 1268 N N . SER A 1 164 ? 14.864 -5.422 -1.914 1.00 88.62 164 SER A N 1
ATOM 1269 C CA . SER A 1 164 ? 15.200 -6.687 -1.267 1.00 88.62 164 SER A CA 1
ATOM 1270 C C . SER A 1 164 ? 16.701 -6.851 -1.075 1.00 88.62 164 SER A C 1
ATOM 1272 O O . SER A 1 164 ? 17.487 -6.827 -2.026 1.00 88.62 164 SER A O 1
ATOM 1274 N N . SER A 1 165 ? 17.087 -7.115 0.171 1.00 89.25 165 SER A N 1
ATOM 1275 C CA . SER A 1 165 ? 18.435 -7.527 0.557 1.00 89.25 165 SER A CA 1
ATOM 1276 C C . SER A 1 165 ? 18.854 -8.820 -0.147 1.00 89.25 165 SER A C 1
ATOM 1278 O O . SER A 1 165 ? 20.014 -8.960 -0.541 1.00 89.25 165 SER A O 1
ATOM 1280 N N . CYS A 1 166 ? 17.909 -9.735 -0.396 1.00 92.69 166 CYS A N 1
ATOM 1281 C CA . CYS A 1 166 ? 18.140 -10.921 -1.212 1.00 92.69 166 CYS A CA 1
ATOM 1282 C C . CYS A 1 166 ? 18.540 -10.532 -2.639 1.00 92.69 166 CYS A C 1
ATOM 1284 O O . CYS A 1 166 ? 19.577 -10.980 -3.122 1.00 92.69 166 CYS A O 1
ATOM 1286 N N . ALA A 1 167 ? 17.769 -9.658 -3.294 1.00 94.06 167 ALA A N 1
ATOM 1287 C CA . ALA A 1 167 ? 18.066 -9.201 -4.650 1.00 94.06 167 ALA A CA 1
ATOM 1288 C C . ALA A 1 167 ? 19.424 -8.483 -4.737 1.00 94.06 167 ALA A C 1
ATOM 1290 O O . ALA A 1 167 ? 20.211 -8.766 -5.641 1.00 94.06 167 ALA A O 1
ATOM 1291 N N . ALA A 1 168 ? 19.735 -7.613 -3.771 1.00 93.38 168 ALA A N 1
ATOM 1292 C CA . ALA A 1 168 ? 21.029 -6.939 -3.687 1.00 93.38 168 ALA A CA 1
ATOM 1293 C C . ALA A 1 168 ? 22.195 -7.933 -3.521 1.00 93.38 168 ALA A C 1
ATOM 1295 O O . ALA A 1 168 ? 23.214 -7.820 -4.209 1.00 93.38 168 ALA A O 1
ATOM 1296 N N . ARG A 1 169 ? 22.038 -8.948 -2.659 1.00 94.00 169 ARG A N 1
ATOM 1297 C CA . ARG A 1 169 ? 23.033 -10.016 -2.476 1.00 94.00 169 ARG A CA 1
ATOM 1298 C C . ARG A 1 169 ? 23.223 -10.829 -3.753 1.00 94.00 169 ARG A C 1
ATOM 1300 O O . ARG A 1 169 ? 24.360 -11.048 -4.153 1.00 94.00 169 ARG A O 1
ATOM 1307 N N . LEU A 1 170 ? 22.133 -11.235 -4.406 1.00 95.81 170 LEU A N 1
ATOM 1308 C CA . LEU A 1 170 ? 22.180 -11.985 -5.663 1.00 95.81 170 LEU A CA 1
ATOM 1309 C C . LEU A 1 170 ? 22.899 -11.201 -6.762 1.00 95.81 170 LEU A C 1
ATOM 1311 O O . LEU A 1 170 ? 23.751 -11.762 -7.443 1.00 95.81 170 LEU A O 1
ATOM 1315 N N . ALA A 1 171 ? 22.611 -9.905 -6.901 1.00 95.94 171 ALA A N 1
ATOM 1316 C CA . ALA A 1 171 ? 23.303 -9.042 -7.853 1.00 95.94 171 ALA A CA 1
ATOM 1317 C C . ALA A 1 171 ? 24.811 -8.959 -7.555 1.00 95.94 171 ALA A C 1
ATOM 1319 O O . ALA A 1 171 ? 25.630 -9.127 -8.459 1.00 95.94 171 ALA A O 1
ATOM 1320 N N . SER A 1 172 ? 25.183 -8.754 -6.288 1.00 95.12 172 SER A N 1
ATOM 1321 C CA . SER A 1 172 ? 26.585 -8.682 -5.858 1.00 95.12 172 SER A CA 1
ATOM 1322 C C . SER A 1 172 ? 27.344 -9.991 -6.117 1.00 95.12 172 SER A C 1
ATOM 1324 O O . SER A 1 172 ? 28.418 -9.981 -6.724 1.00 95.12 172 SER A O 1
ATOM 1326 N N . GLU A 1 173 ? 26.774 -11.133 -5.724 1.00 94.31 173 GLU A N 1
ATOM 1327 C CA . GLU A 1 173 ? 27.390 -12.448 -5.935 1.00 94.31 173 GLU A CA 1
ATOM 1328 C C . GLU A 1 173 ? 27.484 -12.807 -7.416 1.00 94.31 173 GLU A C 1
ATOM 1330 O O . GLU A 1 173 ? 28.509 -13.321 -7.872 1.00 94.31 173 GLU A O 1
ATOM 1335 N N . PHE A 1 174 ? 26.462 -12.470 -8.199 1.00 96.50 174 PHE A N 1
ATOM 1336 C CA . PHE A 1 174 ? 26.482 -12.685 -9.635 1.00 96.50 174 PHE A CA 1
ATOM 1337 C C . PHE A 1 174 ? 27.586 -11.876 -10.320 1.00 96.50 174 PHE A C 1
ATOM 1339 O O . PHE A 1 174 ? 28.303 -12.418 -11.154 1.00 96.50 174 PHE A O 1
ATOM 1346 N N . ILE A 1 175 ? 27.807 -10.615 -9.937 1.00 95.62 175 ILE A N 1
ATOM 1347 C CA . ILE A 1 175 ? 28.920 -9.816 -10.479 1.00 95.62 175 ILE A CA 1
ATOM 1348 C C . ILE A 1 175 ? 30.277 -10.465 -10.157 1.00 95.62 175 ILE A C 1
ATOM 1350 O O . ILE A 1 175 ? 31.193 -10.427 -10.979 1.00 95.62 175 ILE A O 1
ATOM 1354 N N . ARG A 1 176 ? 30.418 -11.086 -8.978 1.00 95.38 176 ARG A N 1
ATOM 1355 C CA . ARG A 1 176 ? 31.670 -11.732 -8.546 1.00 95.38 176 ARG A CA 1
ATOM 1356 C C . ARG A 1 176 ? 31.914 -13.091 -9.196 1.00 95.38 176 ARG A C 1
ATOM 1358 O O . ARG A 1 176 ? 33.065 -13.443 -9.445 1.00 95.38 176 ARG A O 1
ATOM 1365 N N . THR A 1 177 ? 30.860 -13.871 -9.410 1.00 94.88 177 THR A N 1
ATOM 1366 C CA . THR A 1 177 ? 30.964 -15.304 -9.739 1.00 94.88 177 THR A CA 1
ATOM 1367 C C . THR A 1 177 ? 30.392 -15.667 -11.106 1.00 94.88 177 THR A C 1
ATOM 1369 O O . THR A 1 177 ? 30.669 -16.755 -11.613 1.00 94.88 177 THR A O 1
ATOM 1372 N N . LEU A 1 178 ? 29.609 -14.763 -11.701 1.00 93.94 178 LEU A N 1
ATOM 1373 C CA . LEU A 1 178 ? 28.786 -14.967 -12.896 1.00 93.94 178 LEU A CA 1
ATOM 1374 C C . LEU A 1 178 ? 27.775 -16.113 -12.753 1.00 93.94 178 LEU A C 1
ATOM 1376 O O . LEU A 1 178 ? 27.357 -16.710 -13.746 1.00 93.94 178 LEU A O 1
ATOM 1380 N N . LYS A 1 179 ? 27.403 -16.447 -11.512 1.00 91.44 179 LYS A N 1
ATOM 1381 C CA . LYS A 1 179 ? 26.507 -17.551 -11.170 1.00 91.44 179 LYS A CA 1
ATOM 1382 C C . LYS A 1 179 ? 25.545 -17.139 -10.064 1.00 91.44 179 LYS A C 1
ATOM 1384 O O . LYS A 1 179 ? 25.842 -16.271 -9.251 1.00 91.44 179 LYS A O 1
ATOM 1389 N N . VAL A 1 180 ? 24.392 -17.795 -10.050 1.00 90.19 180 VAL A N 1
ATOM 1390 C CA . VAL A 1 180 ? 23.447 -17.792 -8.935 1.00 90.19 180 VAL A CA 1
ATOM 1391 C C . VAL A 1 180 ? 22.979 -19.226 -8.766 1.00 90.19 180 VAL A C 1
ATOM 1393 O O . VAL A 1 180 ? 22.408 -19.793 -9.697 1.00 90.19 180 VAL A O 1
ATOM 1396 N N . ASP A 1 181 ? 23.219 -19.807 -7.595 1.00 86.94 181 ASP A N 1
ATOM 1397 C CA . ASP A 1 181 ? 22.796 -21.173 -7.318 1.00 86.94 181 ASP A CA 1
ATOM 1398 C C . ASP A 1 181 ? 21.335 -21.216 -6.847 1.00 86.94 181 ASP A C 1
ATOM 1400 O O . ASP A 1 181 ? 20.795 -20.267 -6.269 1.00 86.94 181 ASP A O 1
ATOM 1404 N N . ASP A 1 182 ? 20.685 -22.366 -7.037 1.00 83.75 182 ASP A N 1
ATOM 1405 C CA . ASP A 1 182 ? 19.296 -22.587 -6.616 1.00 83.75 182 ASP A CA 1
ATOM 1406 C C . ASP A 1 182 ? 19.073 -22.357 -5.126 1.00 83.75 182 ASP A C 1
ATOM 1408 O O . ASP A 1 182 ? 18.000 -21.920 -4.713 1.00 83.75 182 ASP A O 1
ATOM 1412 N N . HIS A 1 183 ? 20.090 -22.650 -4.321 1.00 84.31 183 HIS A N 1
ATOM 1413 C CA . HIS A 1 183 ? 20.077 -22.374 -2.896 1.00 84.31 183 HIS A CA 1
ATOM 1414 C C . HIS A 1 183 ? 20.031 -20.866 -2.612 1.00 84.31 183 HIS A C 1
ATOM 1416 O O . HIS A 1 183 ? 19.253 -20.428 -1.764 1.00 84.31 183 HIS A O 1
ATOM 1422 N N . ASP A 1 184 ? 20.805 -20.065 -3.348 1.00 83.69 184 ASP A N 1
ATOM 1423 C CA . ASP A 1 184 ? 20.916 -18.626 -3.114 1.00 83.69 184 ASP A CA 1
ATOM 1424 C C . ASP A 1 184 ? 19.637 -17.875 -3.449 1.00 83.69 184 ASP A C 1
ATOM 1426 O O . ASP A 1 184 ? 19.279 -16.940 -2.732 1.00 83.69 184 ASP A O 1
ATOM 1430 N N . ARG A 1 185 ? 18.913 -18.308 -4.485 1.00 89.56 185 ARG A N 1
ATOM 1431 C CA . ARG A 1 185 ? 17.655 -17.670 -4.895 1.00 89.56 185 ARG A CA 1
ATOM 1432 C C . ARG A 1 185 ? 16.453 -18.007 -4.013 1.00 89.56 185 ARG A C 1
ATOM 1434 O O . ARG A 1 185 ? 15.407 -17.391 -4.181 1.00 89.56 185 ARG A O 1
ATOM 1441 N N . ARG A 1 186 ? 16.572 -18.922 -3.040 1.00 91.50 186 ARG A N 1
ATOM 1442 C CA . ARG A 1 186 ? 15.456 -19.262 -2.131 1.00 91.50 186 ARG A CA 1
ATOM 1443 C C . ARG A 1 186 ? 14.978 -18.082 -1.294 1.00 91.50 186 ARG A C 1
ATOM 1445 O O . ARG A 1 186 ? 13.803 -18.032 -0.963 1.00 91.50 186 ARG A O 1
ATOM 1452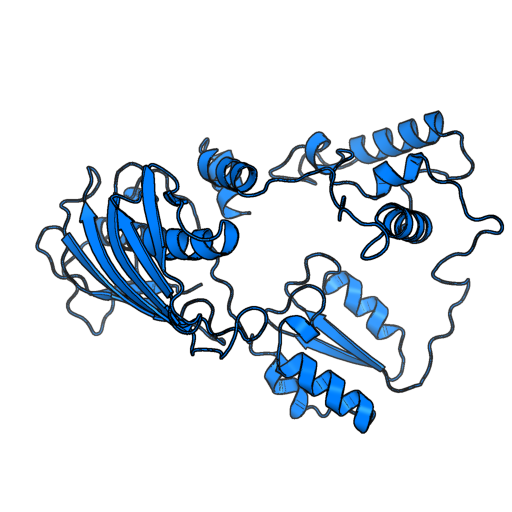 N N . CYS A 1 187 ? 15.850 -17.129 -0.965 1.00 91.81 187 CYS A N 1
ATOM 1453 C CA . CYS A 1 187 ? 15.407 -15.939 -0.240 1.00 91.81 187 CYS A CA 1
ATOM 1454 C C . CYS A 1 187 ? 14.461 -15.058 -1.065 1.00 91.81 187 CYS A C 1
ATOM 1456 O O . CYS A 1 187 ? 13.680 -14.322 -0.480 1.00 91.81 187 CYS A O 1
ATOM 1458 N N . ALA A 1 188 ? 14.479 -15.157 -2.400 1.00 93.88 188 ALA A N 1
ATOM 1459 C CA . ALA A 1 188 ? 13.696 -14.287 -3.271 1.00 93.88 188 ALA A CA 1
ATOM 1460 C C . ALA A 1 188 ? 12.196 -14.616 -3.250 1.00 93.88 188 ALA A C 1
ATOM 1462 O O . ALA A 1 188 ? 11.390 -13.803 -3.688 1.00 93.88 188 ALA A O 1
ATOM 1463 N N . SER A 1 189 ? 11.798 -15.780 -2.722 1.00 93.50 189 SER A N 1
ATOM 1464 C CA . SER A 1 189 ? 10.384 -16.116 -2.511 1.00 93.50 189 SER A CA 1
ATOM 1465 C C . SER A 1 189 ? 9.793 -15.509 -1.238 1.00 93.50 189 SER A C 1
ATOM 1467 O O . SER A 1 189 ? 8.590 -15.633 -1.018 1.00 93.50 189 SER A O 1
ATOM 1469 N N . THR A 1 190 ? 10.620 -14.895 -0.390 1.00 91.75 190 THR A N 1
ATOM 1470 C CA . THR A 1 190 ? 10.186 -14.281 0.863 1.00 91.75 190 THR A CA 1
ATOM 1471 C C . THR A 1 190 ? 10.370 -12.772 0.763 1.00 91.75 190 THR A C 1
ATOM 1473 O O . THR A 1 190 ? 11.504 -12.323 0.611 1.00 91.75 190 THR A O 1
ATOM 1476 N N . PRO A 1 191 ? 9.297 -11.974 0.862 1.00 90.12 191 PRO A N 1
ATOM 1477 C CA . PRO A 1 191 ? 9.424 -10.529 0.784 1.00 90.12 191 PRO A CA 1
ATOM 1478 C C . PRO A 1 191 ? 10.142 -9.981 2.019 1.00 90.12 191 PRO A C 1
ATOM 1480 O O . PRO A 1 191 ? 9.785 -10.317 3.151 1.00 90.12 191 PRO A O 1
ATOM 1483 N N . ASP A 1 192 ? 11.115 -9.094 1.804 1.00 86.62 192 ASP A N 1
ATOM 1484 C CA . ASP A 1 192 ? 11.762 -8.316 2.870 1.00 86.62 192 ASP A CA 1
ATOM 1485 C C . ASP A 1 192 ? 10.750 -7.423 3.604 1.00 86.62 192 ASP A C 1
ATOM 1487 O O . ASP A 1 192 ? 10.891 -7.177 4.798 1.00 86.62 192 ASP A O 1
ATOM 1491 N N . VAL A 1 193 ? 9.711 -6.967 2.896 1.00 86.19 193 VAL A N 1
ATOM 1492 C CA . VAL A 1 193 ? 8.607 -6.181 3.450 1.00 86.19 193 VAL A CA 1
ATOM 1493 C C . VAL A 1 193 ? 7.291 -6.674 2.861 1.00 86.19 193 VAL A C 1
ATOM 1495 O O . VAL A 1 193 ? 7.069 -6.587 1.652 1.00 86.19 193 VAL A O 1
ATOM 1498 N N . VAL A 1 194 ? 6.379 -7.141 3.714 1.00 88.56 194 VAL A N 1
ATOM 1499 C CA . VAL A 1 194 ? 4.974 -7.306 3.334 1.00 88.56 194 VAL A CA 1
ATOM 1500 C C . VAL A 1 194 ? 4.273 -5.965 3.486 1.00 88.56 194 VAL A C 1
ATOM 1502 O O . VAL A 1 194 ? 4.144 -5.426 4.588 1.00 88.56 194 VAL A O 1
ATOM 1505 N N . TRP A 1 195 ? 3.822 -5.414 2.362 1.00 84.94 195 TRP A N 1
ATOM 1506 C CA . TRP A 1 195 ? 3.174 -4.112 2.339 1.00 84.94 195 TRP A CA 1
ATOM 1507 C C . TRP A 1 195 ? 1.695 -4.233 2.710 1.00 84.94 195 TRP A C 1
ATOM 1509 O O . TRP A 1 195 ? 0.939 -4.888 1.993 1.00 84.94 195 TRP A O 1
ATOM 1519 N N . PRO A 1 196 ? 1.252 -3.562 3.783 1.00 83.75 196 PRO A N 1
ATOM 1520 C CA . PRO A 1 196 ? -0.111 -3.662 4.274 1.00 83.75 196 PRO A CA 1
ATOM 1521 C C . PRO A 1 196 ? -1.090 -3.032 3.280 1.00 83.75 196 PRO A C 1
ATOM 1523 O O . PRO A 1 196 ? -1.015 -1.827 2.961 1.00 83.75 196 PRO A O 1
ATOM 1526 N N . ALA A 1 197 ? -2.033 -3.841 2.797 1.00 78.00 197 ALA A N 1
ATOM 1527 C CA . ALA A 1 197 ? -3.093 -3.394 1.915 1.00 78.00 197 ALA A CA 1
ATOM 1528 C C . ALA A 1 197 ? -4.361 -3.101 2.723 1.00 78.00 197 ALA A C 1
ATOM 1530 O O . ALA A 1 197 ? -4.858 -3.906 3.503 1.00 78.00 197 ALA A O 1
ATOM 1531 N N . VAL A 1 198 ? -4.956 -1.929 2.495 1.00 80.62 198 VAL A N 1
ATOM 1532 C CA . VAL A 1 198 ? -6.284 -1.655 3.046 1.00 80.62 198 VAL A CA 1
ATOM 1533 C C . VAL A 1 198 ? -7.295 -2.436 2.215 1.00 80.62 198 VAL A C 1
ATOM 1535 O O . VAL A 1 198 ? -7.548 -2.086 1.061 1.00 80.62 198 VAL A O 1
ATOM 1538 N N . GLY A 1 199 ? -7.887 -3.480 2.797 1.00 80.56 199 GLY A N 1
ATOM 1539 C CA . GLY A 1 199 ? -8.858 -4.326 2.097 1.00 80.56 199 GLY A CA 1
ATOM 1540 C C . GLY A 1 199 ? -10.153 -3.601 1.703 1.00 80.56 199 GLY A C 1
ATOM 1541 O O . GLY A 1 199 ? -10.810 -3.990 0.740 1.00 80.56 199 GLY A O 1
ATOM 1542 N N . ARG A 1 200 ? -10.537 -2.541 2.429 1.00 91.44 200 ARG A N 1
ATOM 1543 C CA . ARG A 1 200 ? -11.727 -1.707 2.156 1.00 91.44 200 ARG A CA 1
ATOM 1544 C C . ARG A 1 200 ? -11.769 -0.441 3.015 1.00 91.44 200 ARG A C 1
ATOM 1546 O O . ARG A 1 200 ? -11.214 -0.409 4.107 1.00 91.44 200 ARG A O 1
ATOM 1553 N N . PHE A 1 201 ? -12.545 0.534 2.556 1.00 95.38 201 PHE A N 1
ATOM 1554 C CA . PHE A 1 201 ? -12.936 1.716 3.320 1.00 95.38 201 PHE A CA 1
ATOM 1555 C C . PHE A 1 201 ? -14.435 1.622 3.640 1.00 95.38 201 PHE A C 1
ATOM 1557 O O . PHE A 1 201 ? -15.251 1.866 2.747 1.00 95.38 201 PHE A O 1
ATOM 1564 N N . PRO A 1 202 ? -14.818 1.159 4.845 1.00 95.75 202 PRO A N 1
ATOM 1565 C CA . PRO A 1 202 ? -16.205 1.217 5.283 1.00 95.75 202 PRO A CA 1
ATOM 1566 C C . PRO A 1 202 ? -16.585 2.676 5.568 1.00 95.75 202 PRO A C 1
ATOM 1568 O O . PRO A 1 202 ? -15.753 3.470 6.022 1.00 95.75 202 PRO A O 1
ATOM 1571 N N . ARG A 1 203 ? -17.834 3.046 5.293 1.00 96.38 203 ARG A N 1
ATOM 1572 C CA . ARG A 1 203 ? -18.372 4.337 5.725 1.00 96.38 203 ARG A CA 1
ATOM 1573 C C . ARG A 1 203 ? -18.826 4.262 7.175 1.00 96.38 203 ARG A C 1
ATOM 1575 O O . ARG A 1 203 ? -18.535 5.172 7.941 1.00 96.38 203 ARG A O 1
ATOM 1582 N N . LEU A 1 204 ? -19.458 3.151 7.545 1.00 97.56 204 LEU A N 1
ATOM 1583 C CA . LEU A 1 204 ? -19.920 2.852 8.900 1.00 97.56 204 LEU A CA 1
ATOM 1584 C C . LEU A 1 204 ? -19.326 1.530 9.385 1.00 97.56 204 LEU A C 1
ATOM 1586 O O . LEU A 1 204 ? -19.061 0.629 8.585 1.00 97.56 204 LEU A O 1
ATOM 1590 N N . ALA A 1 205 ? -19.141 1.376 10.694 1.00 97.44 205 ALA A N 1
ATOM 1591 C CA . ALA A 1 205 ? -18.479 0.207 11.262 1.00 97.44 205 ALA A CA 1
ATOM 1592 C C . ALA A 1 205 ? -19.170 -1.112 10.901 1.00 97.44 205 ALA A C 1
ATOM 1594 O O . ALA A 1 205 ? -18.498 -2.109 10.641 1.00 97.44 205 ALA A O 1
ATOM 1595 N N . HIS A 1 206 ? -20.497 -1.130 10.780 1.00 96.31 206 HIS A N 1
ATOM 1596 C CA . HIS A 1 206 ? -21.234 -2.339 10.407 1.00 96.31 206 HIS A CA 1
ATOM 1597 C C . HIS A 1 206 ? -20.930 -2.846 8.981 1.00 96.31 206 HIS A C 1
ATOM 1599 O O . HIS A 1 206 ? -21.192 -4.017 8.688 1.00 96.31 206 HIS A O 1
ATOM 1605 N N . GLU A 1 207 ? -20.370 -2.005 8.105 1.00 95.75 207 GLU A N 1
ATOM 1606 C CA . GLU A 1 207 ? -19.945 -2.365 6.743 1.00 95.75 207 GLU A CA 1
ATOM 1607 C C . GLU A 1 207 ? -18.564 -3.035 6.724 1.00 95.75 207 GLU A C 1
ATOM 1609 O O . GLU A 1 207 ? -18.105 -3.536 5.690 1.00 95.75 207 GLU A O 1
ATOM 1614 N N . ALA A 1 208 ? -17.873 -3.060 7.865 1.00 95.56 208 ALA A N 1
ATOM 1615 C CA . ALA A 1 208 ? -16.632 -3.787 7.988 1.00 95.56 208 ALA A CA 1
ATOM 1616 C C . ALA A 1 208 ? -16.859 -5.315 8.128 1.00 95.56 208 ALA A C 1
ATOM 1618 O O . ALA A 1 208 ? -17.772 -5.797 8.769 1.00 95.56 208 ALA A O 1
ATOM 1619 N N . ARG A 1 209 ? -16.017 -6.128 7.495 1.00 94.69 209 ARG A N 1
ATOM 1620 C CA . ARG A 1 209 ? -15.576 -7.482 7.876 1.00 94.69 209 ARG A CA 1
ATOM 1621 C C . ARG A 1 209 ? -15.126 -7.444 9.322 1.00 94.69 209 ARG A C 1
ATOM 1623 O O . ARG A 1 209 ? -14.265 -6.637 9.666 1.00 94.69 209 ARG A O 1
ATOM 1630 N N . ALA A 1 210 ? -15.715 -8.338 10.092 1.00 97.19 210 ALA A N 1
ATOM 1631 C CA . ALA A 1 210 ? -15.363 -8.594 11.467 1.00 97.19 210 ALA A CA 1
ATOM 1632 C C . ALA A 1 210 ? -13.952 -9.181 11.573 1.00 97.19 210 ALA A C 1
ATOM 1634 O O . ALA A 1 210 ? -13.545 -9.971 10.719 1.00 97.19 210 ALA A O 1
ATOM 1635 N N . ALA A 1 211 ? -13.257 -8.827 12.651 1.00 97.44 211 ALA A N 1
ATOM 1636 C CA . ALA A 1 211 ? -12.063 -9.527 13.094 1.00 97.44 211 ALA A CA 1
ATOM 1637 C C . ALA A 1 211 ? -12.387 -11.005 13.379 1.00 97.44 211 ALA A C 1
ATOM 1639 O O . ALA A 1 211 ? -13.505 -11.346 13.798 1.00 97.44 211 ALA A O 1
ATOM 1640 N N . ASP A 1 212 ? -11.413 -11.884 13.176 1.00 97.94 212 ASP A N 1
ATOM 1641 C CA . ASP A 1 212 ? -11.569 -13.294 13.513 1.00 97.94 212 ASP A CA 1
ATOM 1642 C C . ASP A 1 212 ? -11.468 -13.464 15.031 1.00 97.94 212 ASP A C 1
ATOM 1644 O O . ASP A 1 212 ? -10.694 -12.784 15.691 1.00 97.94 212 ASP A O 1
ATOM 1648 N N . ALA A 1 213 ? -12.293 -14.328 15.624 1.00 97.50 213 ALA A N 1
ATOM 1649 C CA . ALA A 1 213 ? -12.188 -14.574 17.062 1.00 97.50 213 ALA A CA 1
ATOM 1650 C C . ALA A 1 213 ? -10.905 -15.358 17.349 1.00 97.50 213 ALA A C 1
ATOM 1652 O O . ALA A 1 213 ? -10.674 -16.398 16.724 1.00 97.50 213 ALA A O 1
ATOM 1653 N N . ASP A 1 214 ? -10.116 -14.891 18.312 1.00 96.88 214 ASP A N 1
ATOM 1654 C CA . ASP A 1 214 ? -8.996 -15.668 18.815 1.00 96.88 214 ASP A CA 1
ATOM 1655 C C . ASP A 1 214 ? -9.543 -16.785 19.706 1.00 96.88 214 ASP A C 1
ATOM 1657 O O . ASP A 1 214 ? -10.162 -16.547 20.743 1.00 96.88 214 ASP A O 1
ATOM 1661 N N . ARG A 1 215 ? -9.335 -18.029 19.274 1.00 93.44 215 ARG A N 1
ATOM 1662 C CA . ARG A 1 215 ? -9.806 -19.219 19.993 1.00 93.44 215 ARG A CA 1
ATOM 1663 C C . ARG A 1 215 ? -9.006 -19.495 21.261 1.00 93.44 215 ARG A C 1
ATOM 1665 O O . ARG A 1 215 ? -9.461 -20.290 22.078 1.00 93.44 215 ARG A O 1
ATOM 1672 N N . SER A 1 216 ? -7.818 -18.911 21.389 1.00 93.31 216 SER A N 1
ATOM 1673 C CA . SER A 1 216 ? -6.960 -19.078 22.559 1.00 93.31 216 SER A CA 1
ATOM 1674 C C . SER A 1 216 ? -7.267 -18.060 23.664 1.00 93.31 216 SER A C 1
ATOM 1676 O O . SER A 1 216 ? -6.985 -18.324 24.833 1.00 93.31 216 SER A O 1
ATOM 1678 N N . GLY A 1 217 ? -7.903 -16.938 23.311 1.00 91.75 217 GLY A N 1
ATOM 1679 C CA . GLY A 1 217 ? -8.271 -15.863 24.224 1.00 91.75 217 GLY A CA 1
ATOM 1680 C C . GLY A 1 217 ? -9.730 -1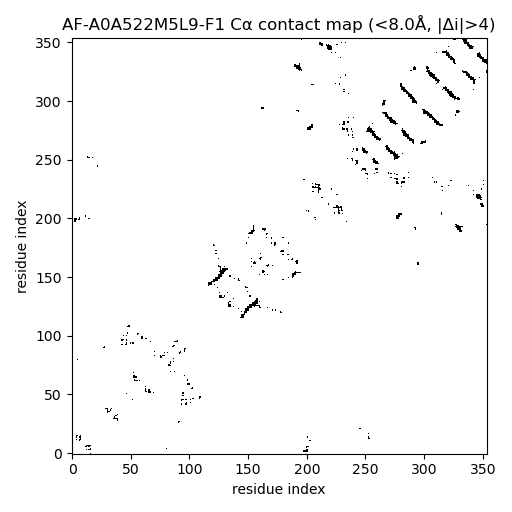5.892 24.691 1.00 91.75 217 GLY A C 1
ATOM 1681 O O . GLY A 1 217 ? -10.580 -16.628 24.189 1.00 91.75 217 GLY A O 1
ATOM 1682 N N . ASN A 1 218 ? -10.040 -15.045 25.676 1.00 93.94 218 ASN A N 1
ATOM 1683 C CA . ASN A 1 218 ? -11.397 -14.891 26.200 1.00 93.94 218 ASN A CA 1
ATOM 1684 C C . ASN A 1 218 ? -12.164 -13.784 25.457 1.00 93.94 218 ASN A C 1
ATOM 1686 O O . ASN A 1 218 ? -12.207 -12.634 25.903 1.00 93.94 218 ASN A O 1
ATOM 1690 N N . ASN A 1 219 ? -12.783 -14.132 24.329 1.00 96.81 219 ASN A N 1
ATOM 1691 C CA . ASN A 1 219 ? -13.579 -13.199 23.536 1.00 96.81 219 ASN A CA 1
ATOM 1692 C C . ASN A 1 219 ? -15.074 -13.255 23.890 1.00 96.81 219 ASN A C 1
ATOM 1694 O O . ASN A 1 219 ? -15.746 -14.239 23.583 1.00 96.81 219 ASN A O 1
ATOM 1698 N N . ALA A 1 220 ? -15.610 -12.172 24.455 1.00 97.69 220 ALA A N 1
ATOM 1699 C CA . ALA A 1 220 ? -17.026 -12.037 24.804 1.00 97.69 220 ALA A CA 1
ATOM 1700 C C . ALA A 1 220 ? -17.805 -11.079 23.879 1.00 97.69 220 ALA A C 1
ATOM 1702 O O . ALA A 1 220 ? -19.016 -10.919 24.041 1.00 97.69 220 ALA A O 1
ATOM 1703 N N . ILE A 1 221 ? -17.140 -10.437 22.913 1.00 98.25 221 ILE A N 1
ATOM 1704 C CA . ILE A 1 221 ? -17.787 -9.537 21.948 1.00 98.25 221 ILE A CA 1
ATOM 1705 C C . ILE A 1 221 ? -18.418 -10.279 20.757 1.00 98.25 221 ILE A C 1
ATOM 1707 O O . ILE A 1 221 ? -17.925 -11.320 20.310 1.00 98.25 221 ILE A O 1
ATOM 1711 N N . GLY A 1 222 ? -19.516 -9.720 20.233 1.00 97.50 222 GLY A N 1
ATOM 1712 C CA . GLY A 1 222 ? -20.298 -10.266 19.126 1.00 97.50 222 GLY A CA 1
ATOM 1713 C C . GLY A 1 222 ? -19.731 -9.958 17.737 1.00 97.50 222 GLY A C 1
ATOM 1714 O O . GLY A 1 222 ? -18.617 -9.469 17.568 1.00 97.50 222 GLY A O 1
ATOM 1715 N N . PHE A 1 223 ? -20.486 -10.302 16.689 1.00 97.69 223 PHE A N 1
ATOM 1716 C CA . PHE A 1 223 ? -20.045 -10.106 15.303 1.00 97.69 223 PHE A CA 1
ATOM 1717 C C . PHE A 1 223 ? -19.867 -8.628 14.941 1.00 97.69 223 PHE A C 1
ATOM 1719 O O . PHE A 1 223 ? -18.864 -8.297 14.316 1.00 97.69 223 PHE A O 1
ATOM 1726 N N . ASP A 1 224 ? -20.789 -7.754 15.347 1.00 97.75 224 ASP A N 1
ATOM 1727 C CA . ASP A 1 224 ? -20.732 -6.334 14.989 1.00 97.75 224 ASP A CA 1
ATOM 1728 C C . ASP A 1 224 ? -19.651 -5.580 15.772 1.00 97.75 224 ASP A C 1
ATOM 1730 O O . ASP A 1 224 ? -18.897 -4.807 15.183 1.00 97.75 224 ASP A O 1
ATOM 1734 N N . GLU A 1 225 ? -19.449 -5.891 17.053 1.00 98.38 225 GLU A N 1
ATOM 1735 C CA . GLU A 1 225 ? -18.338 -5.341 17.839 1.00 98.38 225 GLU A CA 1
ATOM 1736 C C . GLU A 1 225 ? -16.963 -5.714 17.250 1.00 98.38 225 GLU A C 1
ATOM 1738 O O . GLU A 1 225 ? -16.035 -4.906 17.239 1.00 98.38 225 GLU A O 1
ATOM 1743 N N . ARG A 1 226 ? -16.817 -6.907 16.659 1.00 98.38 226 ARG A N 1
ATOM 1744 C CA . ARG A 1 226 ? -15.574 -7.298 15.963 1.00 98.38 226 ARG A CA 1
ATOM 1745 C C . ARG A 1 226 ? -15.301 -6.481 14.701 1.00 98.38 226 ARG A C 1
ATOM 1747 O O . ARG A 1 226 ? -14.151 -6.384 14.263 1.00 98.38 226 ARG A O 1
ATOM 1754 N N . LYS A 1 227 ? -16.331 -5.887 14.101 1.00 98.31 227 LYS A N 1
ATOM 1755 C CA . LYS A 1 227 ? -16.170 -4.944 12.988 1.00 98.31 227 LYS A CA 1
ATOM 1756 C C . LYS A 1 227 ? -15.644 -3.601 13.479 1.00 98.31 227 LYS A C 1
ATOM 1758 O O . LYS A 1 227 ? -14.745 -3.052 12.848 1.00 98.31 227 LYS A O 1
ATOM 1763 N N . VAL A 1 228 ? -16.131 -3.132 14.631 1.00 98.56 228 VAL A N 1
ATOM 1764 C CA . VAL A 1 228 ? -15.603 -1.941 15.317 1.00 98.56 228 VAL A CA 1
ATOM 1765 C C . VAL A 1 228 ? -14.114 -2.117 15.615 1.00 98.56 228 VAL A C 1
ATOM 1767 O O . VAL A 1 228 ? -13.330 -1.230 15.293 1.00 98.56 228 VAL A O 1
ATOM 1770 N N . VAL A 1 229 ? -13.696 -3.285 16.122 1.00 98.50 229 VAL A N 1
ATOM 1771 C CA . VAL A 1 229 ? -12.266 -3.581 16.337 1.00 98.50 229 VAL A CA 1
ATOM 1772 C C . VAL A 1 229 ? -11.461 -3.467 15.037 1.00 98.50 229 VAL A C 1
ATOM 1774 O O . VAL A 1 229 ? -10.402 -2.845 15.017 1.00 98.50 229 VAL A O 1
ATOM 1777 N N . THR A 1 230 ? -11.980 -3.996 13.924 1.00 97.62 230 THR A N 1
ATOM 1778 C CA . THR A 1 230 ? -11.308 -3.883 12.616 1.00 97.62 230 THR A CA 1
ATOM 1779 C C . THR A 1 230 ? -11.179 -2.426 12.162 1.00 97.62 230 THR A C 1
ATOM 1781 O O . THR A 1 230 ? -10.142 -2.041 11.627 1.00 97.62 230 THR A O 1
ATOM 1784 N N . VAL A 1 231 ? -12.210 -1.602 12.378 1.00 97.94 231 VAL A N 1
ATOM 1785 C CA . VAL A 1 231 ? -12.162 -0.159 12.084 1.00 97.94 231 VAL A CA 1
ATOM 1786 C C . VAL A 1 231 ? -11.138 0.551 12.969 1.00 97.94 231 VAL A C 1
ATOM 1788 O O . VAL A 1 231 ? -10.410 1.405 12.468 1.00 97.94 231 VAL A O 1
ATOM 1791 N N . ALA A 1 232 ? -11.031 0.175 14.245 1.00 98.38 232 ALA A N 1
ATOM 1792 C CA . ALA A 1 232 ? -10.071 0.777 15.160 1.00 98.38 232 ALA A CA 1
ATOM 1793 C C . ALA A 1 232 ? -8.614 0.484 14.756 1.00 98.38 232 ALA A C 1
ATOM 1795 O O . ALA A 1 232 ? -7.797 1.401 14.677 1.00 98.38 232 ALA A O 1
ATOM 1796 N N . VAL A 1 233 ? -8.306 -0.770 14.401 1.00 97.81 233 VAL A N 1
ATOM 1797 C CA . VAL A 1 233 ? -6.982 -1.154 13.872 1.00 97.81 233 VAL A CA 1
ATOM 1798 C C . VAL A 1 233 ? -6.694 -0.461 12.534 1.00 97.81 233 VAL A C 1
ATOM 1800 O O . VAL A 1 233 ? -5.572 -0.009 12.295 1.00 97.81 233 VAL A O 1
ATOM 1803 N N . ALA A 1 234 ? -7.702 -0.309 11.669 1.00 97.12 234 ALA A N 1
ATOM 1804 C CA . ALA A 1 234 ? -7.558 0.436 10.421 1.00 97.12 234 ALA A CA 1
ATOM 1805 C C . ALA A 1 234 ? -7.252 1.925 10.660 1.00 97.12 234 ALA A C 1
ATOM 1807 O O . ALA A 1 234 ? -6.436 2.486 9.939 1.00 97.12 234 ALA A O 1
ATOM 1808 N N . ALA A 1 235 ? -7.840 2.558 11.681 1.00 97.44 235 ALA A N 1
ATOM 1809 C CA . ALA A 1 235 ? -7.512 3.937 12.052 1.00 97.44 235 ALA A CA 1
ATOM 1810 C C . ALA A 1 235 ? -6.058 4.076 12.538 1.00 97.44 235 ALA A C 1
ATOM 1812 O O . ALA A 1 235 ? -5.358 4.992 12.111 1.00 97.44 235 ALA A O 1
ATOM 1813 N N . ALA A 1 236 ? -5.586 3.146 13.376 1.00 97.38 236 ALA A N 1
ATOM 1814 C CA . ALA A 1 236 ? -4.213 3.133 13.886 1.00 97.38 236 ALA A CA 1
ATOM 1815 C C . ALA A 1 236 ? -3.171 2.930 12.771 1.00 97.38 236 ALA A C 1
ATOM 1817 O O . ALA A 1 236 ? -2.200 3.682 12.663 1.00 97.38 236 ALA A O 1
ATOM 1818 N N . THR A 1 237 ? -3.393 1.940 11.904 1.00 95.44 237 THR A N 1
ATOM 1819 C CA . THR A 1 237 ? -2.499 1.656 10.769 1.00 95.44 237 THR A CA 1
ATOM 1820 C C . THR A 1 237 ? -2.584 2.719 9.672 1.00 95.44 237 THR A C 1
ATOM 1822 O O . THR A 1 237 ? -1.565 3.022 9.048 1.00 95.44 237 THR A O 1
ATOM 1825 N N . ASP A 1 238 ? -3.753 3.335 9.445 1.00 94.69 238 ASP A N 1
ATOM 1826 C CA . ASP A 1 238 ? -3.882 4.486 8.546 1.00 94.69 238 ASP A CA 1
ATOM 1827 C C . ASP A 1 238 ? -3.100 5.680 9.094 1.00 94.69 238 ASP A C 1
ATOM 1829 O O . ASP A 1 238 ? -2.277 6.201 8.356 1.00 94.69 238 ASP A O 1
ATOM 1833 N N . ALA A 1 239 ? -3.231 6.053 10.372 1.00 94.69 239 ALA A N 1
ATOM 1834 C CA . ALA A 1 239 ? -2.434 7.140 10.954 1.00 94.69 239 ALA A CA 1
ATOM 1835 C C . ALA A 1 239 ? -0.929 6.947 10.691 1.00 94.69 239 ALA A C 1
ATOM 1837 O O . ALA A 1 239 ? -0.306 7.803 10.069 1.00 94.69 239 ALA A O 1
ATOM 1838 N N . MET A 1 240 ? -0.374 5.772 11.016 1.00 91.81 240 MET A N 1
ATOM 1839 C CA . MET A 1 240 ? 1.041 5.468 10.756 1.00 91.81 240 MET A CA 1
ATOM 1840 C C . MET A 1 240 ? 1.417 5.530 9.272 1.00 91.81 240 MET A C 1
ATOM 1842 O O . MET A 1 240 ? 2.457 6.081 8.909 1.00 91.81 240 MET A O 1
ATOM 1846 N N . LYS A 1 241 ? 0.574 4.988 8.383 1.00 90.31 241 LYS A N 1
ATOM 1847 C CA . LYS A 1 241 ? 0.824 5.022 6.933 1.00 90.31 241 LYS A CA 1
ATOM 1848 C C . LYS A 1 241 ? 0.900 6.450 6.410 1.00 90.31 241 LYS A C 1
ATOM 1850 O O . LYS A 1 241 ? 1.653 6.741 5.485 1.00 90.31 241 LYS A O 1
ATOM 1855 N N . ARG A 1 242 ? 0.111 7.337 6.999 1.00 89.62 242 ARG A N 1
ATOM 1856 C CA . ARG A 1 242 ? -0.032 8.725 6.573 1.00 89.62 242 ARG A CA 1
ATOM 1857 C C . ARG A 1 242 ? 1.069 9.589 7.160 1.00 89.62 242 ARG A C 1
ATOM 1859 O O . ARG A 1 242 ? 1.540 10.473 6.457 1.00 89.62 242 ARG A O 1
ATOM 1866 N N . SER A 1 243 ? 1.580 9.249 8.340 1.00 88.44 243 SER A N 1
ATOM 1867 C CA . SER A 1 243 ? 2.832 9.803 8.862 1.00 88.44 243 SER A CA 1
ATOM 1868 C C . SER A 1 243 ? 4.020 9.519 7.943 1.00 88.44 243 SER A C 1
ATOM 1870 O O . SER A 1 243 ? 4.890 10.370 7.801 1.00 88.44 243 SER A O 1
ATOM 1872 N N . ILE A 1 244 ? 4.070 8.355 7.283 1.00 84.12 244 ILE A N 1
ATOM 1873 C CA . ILE A 1 244 ? 5.135 8.045 6.309 1.00 84.12 244 ILE A CA 1
ATOM 1874 C C . ILE A 1 244 ? 5.005 8.914 5.047 1.00 84.12 244 ILE A C 1
ATOM 1876 O O . ILE A 1 244 ? 6.003 9.407 4.535 1.00 84.12 244 ILE A O 1
ATOM 1880 N N . ILE A 1 245 ? 3.785 9.093 4.531 1.00 82.50 245 ILE A N 1
ATOM 1881 C CA . ILE A 1 245 ? 3.544 9.806 3.264 1.00 82.50 245 ILE A CA 1
ATOM 1882 C C . ILE A 1 245 ? 3.642 11.327 3.444 1.00 82.50 245 ILE A C 1
ATOM 1884 O O . ILE A 1 245 ? 4.285 12.003 2.647 1.00 82.50 245 ILE A O 1
ATOM 1888 N N . GLY A 1 246 ? 2.972 11.862 4.465 1.00 77.00 246 GLY A N 1
ATOM 1889 C CA . GLY A 1 246 ? 2.808 13.301 4.678 1.00 77.00 246 GLY A CA 1
ATOM 1890 C C . GLY A 1 246 ? 3.864 13.947 5.574 1.00 77.00 246 GLY A C 1
ATOM 1891 O O . GLY A 1 246 ? 3.900 15.170 5.628 1.00 77.00 246 GLY A O 1
ATOM 1892 N N . TRP A 1 247 ? 4.710 13.150 6.238 1.00 77.56 247 TRP A N 1
ATOM 1893 C CA . TRP A 1 247 ? 5.697 13.575 7.239 1.00 77.56 247 TRP A CA 1
ATOM 1894 C C . TRP A 1 247 ? 5.102 14.355 8.428 1.00 77.56 247 TRP A C 1
ATOM 1896 O O . TRP A 1 247 ? 4.820 15.548 8.368 1.00 77.56 247 TRP A O 1
ATOM 1906 N N . GLY A 1 248 ? 4.992 13.683 9.570 1.00 85.12 248 GLY A N 1
ATOM 1907 C CA . GLY A 1 248 ? 4.627 14.250 10.862 1.00 85.12 248 GLY A CA 1
ATOM 1908 C C . GLY A 1 248 ? 3.140 14.109 11.153 1.00 85.12 248 GLY A C 1
ATOM 1909 O O . GLY A 1 248 ? 2.631 12.998 11.301 1.00 85.12 248 GLY A O 1
ATOM 1910 N N . SER A 1 249 ? 2.464 15.244 11.305 1.00 90.75 249 SER A N 1
ATOM 1911 C CA . SER A 1 249 ? 1.067 15.314 11.735 1.00 90.75 249 SER A CA 1
ATOM 1912 C C . SER A 1 249 ? 0.096 15.345 10.561 1.00 90.75 249 SER A C 1
ATOM 1914 O O . SER A 1 249 ? 0.389 15.890 9.500 1.00 90.75 249 SER A O 1
ATOM 1916 N N . GLY A 1 250 ? -1.104 14.815 10.773 1.00 93.00 250 GLY A N 1
ATOM 1917 C CA . GLY A 1 250 ? -2.144 14.780 9.755 1.00 93.00 250 GLY A CA 1
ATOM 1918 C C . GLY A 1 250 ? -3.540 14.596 10.332 1.00 93.00 250 GLY A C 1
ATOM 1919 O O . GLY A 1 250 ? -3.772 14.725 11.535 1.00 93.00 250 GLY A O 1
ATOM 1920 N N . VAL A 1 251 ? -4.489 14.306 9.446 1.00 94.56 251 VAL A N 1
ATOM 1921 C CA . VAL A 1 251 ? -5.902 14.086 9.785 1.00 94.56 251 VAL A CA 1
ATOM 1922 C C . VAL A 1 251 ? -6.294 12.631 9.555 1.00 94.56 251 VAL A C 1
ATOM 1924 O O . VAL A 1 251 ? -5.745 11.965 8.673 1.00 94.56 251 VAL A O 1
ATOM 1927 N N . GLY A 1 252 ? -7.252 12.123 10.329 1.00 95.19 252 GLY A N 1
ATOM 1928 C CA . GLY A 1 252 ? -7.879 10.838 10.018 1.00 95.19 252 GLY A CA 1
ATOM 1929 C C . GLY A 1 252 ? -8.725 10.926 8.743 1.00 95.19 252 GLY A C 1
ATOM 1930 O O . GLY A 1 252 ? -9.059 12.013 8.273 1.00 95.19 252 GLY A O 1
ATOM 1931 N N . LEU A 1 253 ? -9.096 9.776 8.174 1.00 96.25 253 LEU A N 1
ATOM 1932 C CA . LEU A 1 253 ? -9.819 9.717 6.896 1.00 96.25 253 LEU A CA 1
ATOM 1933 C C . LEU A 1 253 ? -11.149 10.485 6.924 1.00 96.25 253 LEU A C 1
ATOM 1935 O O . LEU A 1 253 ? -11.539 11.065 5.913 1.00 96.25 253 LEU A O 1
ATOM 1939 N N . ARG A 1 254 ? -11.844 10.464 8.064 1.00 96.75 254 ARG A N 1
ATOM 1940 C CA . ARG A 1 254 ? -13.169 11.074 8.241 1.00 96.75 254 ARG A CA 1
ATOM 1941 C C . ARG A 1 254 ? -13.247 12.059 9.402 1.00 96.75 254 ARG A C 1
ATOM 1943 O O . ARG A 1 254 ? -14.331 12.524 9.730 1.00 96.75 254 ARG A O 1
ATOM 1950 N N . GLY A 1 255 ? -12.119 12.366 10.032 1.00 96.50 255 GLY A N 1
ATOM 1951 C CA . GLY A 1 255 ? -12.077 13.221 11.211 1.00 96.50 255 GLY A CA 1
ATOM 1952 C C . GLY A 1 255 ? -10.921 12.889 12.142 1.00 96.50 255 GLY A C 1
ATOM 1953 O O . GLY A 1 255 ? -10.208 11.898 11.948 1.00 96.50 255 GLY A O 1
ATOM 1954 N N . GLY A 1 256 ? -10.752 13.744 13.147 1.00 97.94 256 GLY A N 1
ATOM 1955 C CA . GLY A 1 256 ? -9.654 13.676 14.103 1.00 97.94 256 GLY A CA 1
ATOM 1956 C C . GLY A 1 256 ? -8.292 13.996 13.498 1.00 97.94 256 GLY A C 1
ATOM 1957 O O . GLY A 1 256 ? -8.150 14.270 12.302 1.00 97.94 256 GLY A O 1
ATOM 1958 N N . THR A 1 257 ? -7.273 13.945 14.345 1.00 97.94 257 THR A N 1
ATOM 1959 C CA . THR A 1 257 ? -5.891 14.280 13.996 1.00 97.94 257 THR A CA 1
ATOM 1960 C C . THR A 1 257 ? -4.916 13.288 14.604 1.00 97.94 257 THR A C 1
ATOM 1962 O O . THR A 1 257 ? -5.180 12.689 15.643 1.00 97.94 257 THR A O 1
ATOM 1965 N N . PHE A 1 258 ? -3.767 13.125 13.961 1.00 97.94 258 PHE A N 1
ATOM 1966 C CA . PHE A 1 258 ? -2.643 12.395 14.528 1.00 97.94 258 PHE A CA 1
ATOM 1967 C C . PHE A 1 258 ? -1.368 13.229 14.438 1.00 97.94 258 PHE A C 1
ATOM 1969 O O . PHE A 1 258 ? -1.248 14.119 13.595 1.00 97.94 258 PHE A O 1
ATOM 1976 N N . SER A 1 259 ? -0.413 12.933 15.311 1.00 97.19 259 SER A N 1
ATOM 1977 C CA . SER A 1 259 ? 0.928 13.518 15.326 1.00 97.19 259 SER A CA 1
ATOM 1978 C C . SER A 1 259 ? 1.939 12.408 15.543 1.00 97.19 259 SER A C 1
ATOM 1980 O O . SER A 1 259 ? 1.711 11.562 16.404 1.00 97.19 259 SER A O 1
ATOM 1982 N N . THR A 1 260 ? 3.048 12.413 14.807 1.00 95.75 260 THR A N 1
ATOM 1983 C CA . THR A 1 260 ? 4.082 11.376 14.923 1.00 95.75 260 THR A CA 1
ATOM 1984 C C . THR A 1 260 ? 5.412 11.963 15.353 1.00 95.75 260 THR A C 1
ATOM 1986 O O . THR A 1 260 ? 5.918 12.892 14.730 1.00 95.75 260 THR A O 1
ATOM 1989 N N . ASP A 1 261 ? 5.962 11.391 16.419 1.00 93.88 261 ASP A N 1
ATOM 1990 C CA . ASP A 1 261 ? 7.351 11.549 16.822 1.00 93.88 261 ASP A CA 1
ATOM 1991 C C . ASP A 1 261 ? 8.173 10.407 16.211 1.00 93.88 261 ASP A C 1
ATOM 1993 O O . ASP A 1 261 ? 7.843 9.230 16.374 1.00 93.88 261 ASP A O 1
ATOM 1997 N N . TYR A 1 262 ? 9.224 10.762 15.479 1.00 89.81 262 TYR A N 1
ATOM 1998 C CA . TYR A 1 262 ? 10.099 9.814 14.793 1.00 89.81 262 TYR A CA 1
ATOM 1999 C C . TYR A 1 262 ? 11.265 9.336 15.660 1.00 89.81 262 TYR A C 1
ATOM 2001 O O . TYR A 1 262 ? 11.977 8.422 15.243 1.00 89.81 262 TYR A O 1
ATOM 2009 N N . GLY A 1 263 ? 11.477 9.938 16.836 1.00 84.75 263 GLY A N 1
ATOM 2010 C CA . GLY A 1 263 ? 12.599 9.612 17.708 1.00 84.75 263 GLY A CA 1
ATOM 2011 C C . GLY A 1 263 ? 13.941 9.666 16.970 1.00 84.75 263 GLY A C 1
ATOM 2012 O O . GLY A 1 263 ? 14.263 10.641 16.292 1.00 84.75 263 GLY A O 1
ATOM 2013 N N . ASP A 1 264 ? 14.719 8.592 17.086 1.00 81.88 264 ASP A N 1
ATOM 2014 C CA . ASP A 1 264 ? 15.988 8.364 16.380 1.00 81.88 264 ASP A CA 1
ATOM 2015 C C . ASP A 1 264 ? 15.818 7.548 15.082 1.00 81.88 264 ASP A C 1
ATOM 2017 O O . ASP A 1 264 ? 16.767 6.934 14.594 1.00 81.88 264 ASP A O 1
ATOM 2021 N N . PHE A 1 265 ? 14.599 7.523 14.538 1.00 83.25 265 PHE A N 1
ATOM 2022 C CA . PHE A 1 265 ? 14.153 6.712 13.406 1.00 83.25 265 PHE A CA 1
ATOM 2023 C C . PHE A 1 265 ? 14.108 5.194 13.641 1.00 83.25 265 PHE A C 1
ATOM 2025 O O . PHE A 1 265 ? 13.690 4.475 12.734 1.00 83.25 265 PHE A O 1
ATOM 2032 N N . THR A 1 266 ? 14.426 4.694 14.841 1.00 83.12 266 THR A N 1
ATOM 2033 C CA . THR A 1 266 ? 14.324 3.254 15.163 1.00 83.12 266 THR A CA 1
ATOM 2034 C C . THR A 1 266 ? 12.967 2.862 15.746 1.00 83.12 266 THR A C 1
ATOM 2036 O O . THR A 1 266 ? 12.534 1.714 15.622 1.00 83.12 266 THR A O 1
ATOM 2039 N N . THR A 1 267 ? 12.286 3.818 16.381 1.00 89.19 267 THR A N 1
ATOM 2040 C CA . THR A 1 267 ? 10.957 3.649 16.972 1.00 89.19 267 THR A CA 1
ATOM 2041 C C . THR A 1 267 ? 10.151 4.921 16.772 1.00 89.19 267 THR A C 1
ATOM 2043 O O . THR A 1 267 ? 10.565 5.999 17.189 1.00 89.19 267 THR A O 1
ATOM 2046 N N . TRP A 1 268 ? 9.002 4.798 16.119 1.00 92.12 268 TRP A N 1
ATOM 2047 C CA . TRP A 1 268 ? 8.105 5.908 15.826 1.00 92.12 268 TRP A CA 1
ATOM 2048 C C . TRP A 1 268 ? 6.874 5.798 16.708 1.00 92.12 268 TRP A C 1
ATOM 2050 O O . TRP A 1 268 ? 6.313 4.711 16.852 1.00 92.12 268 TRP A O 1
ATOM 2060 N N . THR A 1 269 ? 6.440 6.922 17.267 1.00 95.88 269 THR A N 1
ATOM 2061 C CA . THR A 1 269 ? 5.256 6.991 18.123 1.00 95.88 269 THR A CA 1
ATOM 2062 C C . THR A 1 269 ? 4.246 7.957 17.524 1.00 95.88 269 THR A C 1
ATOM 2064 O O . THR A 1 269 ? 4.516 9.152 17.420 1.00 95.88 269 THR A O 1
ATOM 2067 N N . ALA A 1 270 ? 3.074 7.463 17.128 1.00 97.06 270 ALA A N 1
ATOM 2068 C CA . ALA A 1 270 ? 1.953 8.293 16.710 1.00 97.06 270 ALA A CA 1
ATOM 2069 C C . ALA A 1 270 ? 0.918 8.432 17.827 1.00 97.06 270 ALA A C 1
ATOM 2071 O O . ALA A 1 270 ? 0.433 7.439 18.364 1.00 97.06 270 ALA A O 1
ATOM 2072 N N . THR A 1 271 ? 0.529 9.667 18.121 1.00 98.50 271 THR A N 1
ATOM 2073 C CA . THR A 1 271 ? -0.580 9.993 19.020 1.00 98.50 271 THR A CA 1
ATOM 2074 C C . THR A 1 271 ? -1.804 10.338 18.188 1.00 98.50 271 THR A C 1
ATOM 2076 O O . THR A 1 271 ? -1.759 11.268 17.383 1.00 98.50 271 THR A O 1
ATOM 2079 N N . LEU A 1 272 ? -2.894 9.601 18.386 1.00 98.75 272 LEU A N 1
ATOM 2080 C CA . LEU A 1 272 ? -4.177 9.788 17.715 1.00 98.75 272 LEU A CA 1
ATOM 2081 C C . LEU A 1 272 ? -5.137 10.543 18.640 1.00 98.75 272 LEU A C 1
ATOM 2083 O O . LEU A 1 272 ? -5.266 10.211 19.819 1.00 98.75 272 LEU A O 1
ATOM 2087 N N . THR A 1 273 ? -5.842 11.525 18.086 1.00 98.69 273 THR A N 1
ATOM 2088 C CA . THR A 1 273 ? -6.904 12.288 18.751 1.00 98.69 273 THR A CA 1
ATOM 2089 C C . THR A 1 273 ? -8.174 12.200 17.919 1.00 98.69 273 THR A C 1
ATOM 2091 O O . THR A 1 273 ? -8.283 12.832 16.868 1.00 98.69 273 THR A O 1
ATOM 2094 N N . GLU A 1 274 ? -9.124 11.391 18.388 1.00 98.50 274 GLU A N 1
ATOM 2095 C CA . GLU A 1 274 ? -10.438 11.177 17.772 1.00 98.50 274 GLU A CA 1
ATOM 2096 C C . GLU A 1 274 ? -10.373 10.825 16.274 1.00 98.50 274 GLU A C 1
ATOM 2098 O O . GLU A 1 274 ? -11.269 11.160 15.499 1.00 98.50 274 GLU A O 1
ATOM 2103 N N . CYS A 1 275 ? -9.306 10.145 15.841 1.00 98.62 275 CYS A N 1
ATOM 2104 C CA . CYS A 1 275 ? -9.123 9.733 14.455 1.00 98.62 275 CYS A CA 1
ATOM 2105 C C . CYS A 1 275 ? -10.266 8.821 14.010 1.00 98.62 275 CYS A C 1
ATOM 2107 O O . CYS A 1 275 ? -10.536 7.794 14.631 1.00 98.62 275 CYS A O 1
ATOM 2109 N N . ALA A 1 276 ? -10.895 9.172 12.893 1.00 98.19 276 ALA A N 1
ATOM 2110 C CA . ALA A 1 276 ? -12.028 8.444 12.347 1.00 98.19 276 ALA A CA 1
ATOM 2111 C C . ALA A 1 276 ? -11.658 7.789 11.011 1.00 98.19 276 ALA A C 1
ATOM 2113 O O . ALA A 1 276 ? -11.321 8.470 10.037 1.00 98.19 276 ALA A O 1
ATOM 2114 N N . PHE A 1 277 ? -11.735 6.457 10.956 1.00 97.62 277 PHE A N 1
ATOM 2115 C CA . PHE A 1 277 ? -11.653 5.698 9.700 1.00 97.62 277 PHE A CA 1
ATOM 2116 C C . PHE A 1 277 ? -13.051 5.410 9.118 1.00 97.62 277 PHE A C 1
ATOM 2118 O O . PHE A 1 277 ? -13.237 5.417 7.900 1.00 97.62 277 PHE A O 1
ATOM 2125 N N . ALA A 1 278 ? -14.047 5.233 9.993 1.00 97.75 278 ALA A N 1
ATOM 2126 C CA . ALA A 1 278 ? -15.480 5.216 9.689 1.00 97.75 278 ALA A CA 1
ATOM 2127 C C . ALA A 1 278 ? -16.171 6.420 10.363 1.00 97.75 278 ALA A C 1
ATOM 2129 O O . ALA A 1 278 ? -15.594 7.029 11.256 1.00 97.75 278 ALA A O 1
ATOM 2130 N N . GLU A 1 279 ? -17.374 6.794 9.923 1.00 98.12 279 GLU A N 1
ATOM 2131 C CA . GLU A 1 279 ? -18.090 7.993 10.406 1.00 98.12 279 GLU A CA 1
ATOM 2132 C C . GLU A 1 279 ? -18.624 7.840 11.838 1.00 98.12 279 GLU A C 1
ATOM 2134 O O . GLU A 1 279 ? -18.850 8.831 12.524 1.00 98.12 279 GLU A O 1
ATOM 2139 N N . ASP A 1 280 ? -18.836 6.604 12.285 1.00 98.44 280 ASP A N 1
ATOM 2140 C CA . ASP A 1 280 ? -19.502 6.257 13.540 1.00 98.44 280 ASP A CA 1
ATOM 2141 C C . ASP A 1 280 ? -18.546 5.716 14.617 1.00 98.44 280 ASP A C 1
ATOM 2143 O O . ASP A 1 280 ? -18.993 5.363 15.709 1.00 98.44 280 ASP A O 1
ATOM 2147 N N . VAL A 1 281 ? -17.236 5.673 14.344 1.00 98.69 281 VAL A N 1
ATOM 2148 C CA . VAL A 1 281 ? -16.201 5.219 15.286 1.00 98.69 281 VAL A CA 1
ATOM 2149 C C . VAL A 1 281 ? -14.995 6.154 15.246 1.00 98.69 281 VAL A C 1
ATOM 2151 O O . VAL A 1 281 ? -14.387 6.354 14.193 1.00 98.69 281 VAL A O 1
ATOM 2154 N N . THR A 1 282 ? -14.609 6.662 16.412 1.00 98.75 282 THR A N 1
ATOM 2155 C CA . THR A 1 282 ? -13.405 7.467 16.630 1.00 98.75 282 THR A CA 1
ATOM 2156 C C . THR A 1 282 ? -12.407 6.720 17.514 1.00 98.75 282 THR A C 1
ATOM 2158 O O . THR A 1 282 ? -12.772 5.896 18.358 1.00 98.75 282 THR A O 1
ATOM 2161 N N . VAL A 1 283 ? -11.122 6.998 17.294 1.00 98.81 283 VAL A N 1
ATOM 2162 C CA . VAL A 1 283 ? -10.004 6.362 17.993 1.00 98.81 283 VAL A CA 1
ATOM 2163 C C . VAL A 1 283 ? -9.039 7.420 18.509 1.00 98.81 283 VAL A C 1
ATOM 2165 O O . VAL A 1 283 ? -8.506 8.218 17.739 1.00 98.81 283 VAL A O 1
ATOM 2168 N N . SER A 1 284 ? -8.770 7.379 19.808 1.00 98.88 284 SER A N 1
ATOM 2169 C CA . SER A 1 284 ? -7.703 8.150 20.453 1.00 98.88 284 SER A CA 1
ATOM 2170 C C . SER A 1 284 ? -6.704 7.196 21.089 1.00 98.88 284 SER A C 1
ATOM 2172 O O . SER A 1 284 ? -7.094 6.117 21.520 1.00 98.88 284 SER A O 1
ATOM 2174 N N . GLY A 1 285 ? -5.432 7.566 21.191 1.00 98.62 285 GLY A N 1
ATOM 2175 C CA . GLY A 1 285 ? -4.436 6.704 21.829 1.00 98.62 285 GLY A CA 1
ATOM 2176 C C . GLY A 1 285 ? -3.050 6.840 21.229 1.00 98.62 285 GLY A C 1
ATOM 2177 O O . GLY A 1 285 ? -2.750 7.830 20.564 1.00 98.62 285 GLY A O 1
ATOM 2178 N N . THR A 1 286 ? -2.213 5.838 21.464 1.00 98.50 286 THR A N 1
ATOM 2179 C CA . THR A 1 286 ? -0.821 5.821 21.009 1.00 98.50 286 THR A CA 1
ATOM 2180 C C . THR A 1 286 ? -0.529 4.572 20.202 1.00 98.50 286 THR A C 1
ATOM 2182 O O . THR A 1 286 ? -0.965 3.481 20.558 1.00 98.50 286 THR A O 1
ATOM 2185 N N . VAL A 1 287 ? 0.239 4.740 19.132 1.00 98.19 287 VAL A N 1
ATOM 2186 C CA . VAL A 1 287 ? 0.772 3.669 18.294 1.00 98.19 287 VAL A CA 1
ATOM 2187 C C . VAL A 1 287 ? 2.288 3.772 18.313 1.00 98.19 287 VAL A C 1
ATOM 2189 O O . VAL A 1 287 ? 2.822 4.834 18.015 1.00 98.19 287 VAL A O 1
ATOM 2192 N N . THR A 1 288 ? 2.968 2.674 18.609 1.00 96.81 288 THR A N 1
ATOM 2193 C CA . THR A 1 288 ? 4.422 2.542 18.558 1.00 96.81 288 THR A CA 1
ATOM 2194 C C . THR A 1 288 ? 4.789 1.538 17.477 1.00 96.81 288 THR A C 1
ATOM 2196 O O . THR A 1 288 ? 4.263 0.425 17.450 1.00 96.81 288 THR A O 1
ATOM 2199 N N . TRP A 1 289 ? 5.700 1.912 16.585 1.00 93.94 289 TRP A N 1
ATOM 2200 C CA . TRP A 1 289 ? 6.153 1.061 15.489 1.00 93.94 289 TRP A CA 1
ATOM 2201 C C . TRP A 1 289 ? 7.671 1.127 15.326 1.00 93.94 289 TRP A C 1
ATOM 2203 O O . TRP A 1 289 ? 8.242 2.214 15.328 1.00 93.94 289 TRP A O 1
ATOM 2213 N N . SER A 1 290 ? 8.320 -0.026 15.161 1.00 91.38 290 SER A N 1
ATOM 2214 C CA . SER A 1 290 ? 9.753 -0.133 14.870 1.00 91.38 290 SER A CA 1
ATOM 2215 C C . SER A 1 290 ? 9.960 -0.519 13.396 1.00 91.38 290 SER A C 1
ATOM 2217 O O . SER A 1 290 ? 9.740 -1.680 13.043 1.00 91.38 290 SER A O 1
ATOM 2219 N N . PRO A 1 291 ? 10.330 0.422 12.506 1.00 86.12 291 PRO A N 1
ATOM 2220 C CA . PRO A 1 291 ? 10.363 0.183 11.061 1.00 86.12 291 PRO A CA 1
ATOM 2221 C C . PRO A 1 291 ? 11.372 -0.893 10.655 1.00 86.12 291 PRO A C 1
ATOM 2223 O O . PRO A 1 291 ? 12.541 -0.787 11.002 1.00 86.12 291 PRO A O 1
ATOM 2226 N N . SER A 1 292 ? 10.959 -1.899 9.872 1.00 77.50 292 SER A N 1
ATOM 2227 C CA . SER A 1 292 ? 11.851 -3.012 9.490 1.00 77.50 292 SER A CA 1
ATOM 2228 C C . SER A 1 292 ? 12.725 -2.773 8.253 1.00 77.50 292 SER A C 1
ATOM 2230 O O . SER A 1 292 ? 13.675 -3.516 8.011 1.00 77.50 292 SER A O 1
ATOM 2232 N N . SER A 1 293 ? 12.407 -1.764 7.437 1.00 66.06 293 SER A N 1
ATOM 2233 C CA . SER A 1 293 ? 13.026 -1.623 6.118 1.00 66.06 293 SER A CA 1
ATOM 2234 C C . SER A 1 293 ? 14.307 -0.782 6.157 1.00 66.06 293 SER A C 1
ATOM 2236 O O . SER A 1 293 ? 14.263 0.373 6.589 1.00 66.06 293 SER A O 1
ATOM 2238 N N . PRO A 1 294 ? 15.434 -1.291 5.622 1.00 52.16 294 PRO A N 1
ATOM 2239 C CA . PRO A 1 294 ? 16.681 -0.538 5.504 1.00 52.16 294 PRO A CA 1
ATOM 2240 C C . PRO A 1 294 ? 16.652 0.521 4.388 1.00 52.16 294 PRO A C 1
ATOM 2242 O O . PRO A 1 294 ? 17.595 1.297 4.262 1.00 52.16 294 PRO A O 1
ATOM 2245 N N . ALA A 1 295 ? 15.608 0.561 3.551 1.00 44.53 295 ALA A N 1
ATOM 2246 C CA . ALA A 1 295 ? 15.700 1.224 2.254 1.00 44.53 295 ALA A CA 1
ATOM 2247 C C . ALA A 1 295 ? 15.749 2.760 2.298 1.00 44.53 295 ALA A C 1
ATOM 2249 O O . ALA A 1 295 ? 16.156 3.339 1.295 1.00 44.53 295 ALA A O 1
ATOM 2250 N N . MET A 1 296 ? 15.386 3.439 3.400 1.00 48.44 296 MET A N 1
ATOM 2251 C CA . MET A 1 296 ? 15.450 4.913 3.417 1.00 48.44 296 MET A CA 1
ATOM 2252 C C . MET A 1 296 ? 15.850 5.617 4.723 1.00 48.44 296 MET A C 1
ATOM 2254 O O . MET A 1 296 ? 16.199 6.789 4.619 1.00 48.44 296 MET A O 1
ATOM 2258 N N . LEU A 1 297 ? 15.809 5.014 5.926 1.00 51.03 297 LEU A N 1
ATOM 2259 C CA . LEU A 1 297 ? 15.792 5.838 7.161 1.00 51.03 297 LEU A CA 1
ATOM 2260 C C . LEU A 1 297 ? 16.612 5.368 8.386 1.00 51.03 297 LEU A C 1
ATOM 2262 O O . LEU A 1 297 ? 16.462 5.968 9.444 1.00 51.03 297 LEU A O 1
ATOM 2266 N N . GLY A 1 298 ? 17.527 4.393 8.288 1.00 48.19 298 GLY A N 1
ATOM 2267 C CA . GLY A 1 298 ? 18.472 4.099 9.386 1.00 48.19 298 GLY A CA 1
ATOM 2268 C C . GLY A 1 298 ? 18.616 2.620 9.747 1.00 48.19 298 GLY A C 1
ATOM 2269 O O . GLY A 1 298 ? 18.497 1.755 8.880 1.00 48.19 298 GLY A O 1
ATOM 2270 N N . ASN A 1 299 ? 18.928 2.336 11.020 1.00 56.34 299 ASN A N 1
ATOM 2271 C CA . ASN A 1 299 ? 19.046 0.965 11.530 1.00 56.34 299 ASN A CA 1
ATOM 2272 C C . ASN A 1 299 ? 17.672 0.278 11.491 1.00 56.34 299 ASN A C 1
ATOM 2274 O O . ASN A 1 299 ? 16.752 0.766 12.151 1.00 56.34 299 ASN A O 1
ATOM 2278 N N . PRO A 1 300 ? 17.523 -0.841 10.762 1.00 70.56 300 PRO A N 1
ATOM 2279 C CA . PRO A 1 300 ? 16.240 -1.511 10.643 1.00 70.56 300 PRO A CA 1
ATOM 2280 C C . PRO A 1 300 ? 15.843 -2.129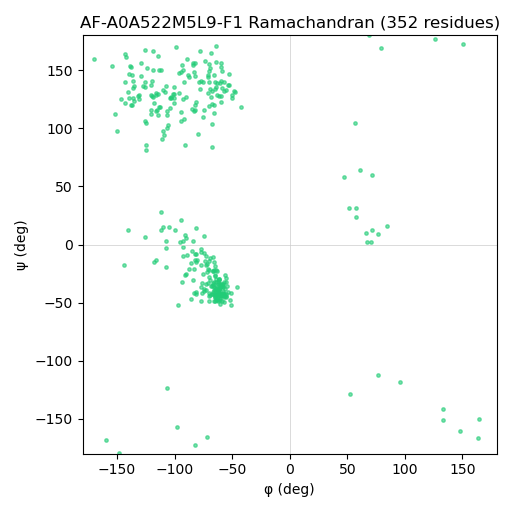 11.987 1.00 70.56 300 PRO A C 1
ATOM 2282 O O . PRO A 1 300 ? 16.605 -2.882 12.597 1.00 70.56 300 PRO A O 1
ATOM 2285 N N . GLY A 1 301 ? 14.638 -1.797 12.436 1.00 77.75 301 GLY A N 1
ATOM 2286 C CA . GLY A 1 301 ? 13.906 -2.542 13.446 1.00 77.75 301 GLY A CA 1
ATOM 2287 C C . GLY A 1 301 ? 13.378 -3.868 12.898 1.00 77.75 301 GLY A C 1
ATOM 2288 O O . GLY A 1 301 ? 13.770 -4.342 11.835 1.00 77.75 301 GLY A O 1
ATOM 2289 N N . ASP A 1 302 ? 12.455 -4.486 13.623 1.00 86.94 302 ASP A N 1
ATOM 2290 C CA . ASP A 1 302 ? 11.901 -5.801 13.279 1.00 86.94 302 ASP A CA 1
ATOM 2291 C C . ASP A 1 302 ? 10.422 -5.740 12.852 1.00 86.94 302 ASP A C 1
ATOM 2293 O O . ASP A 1 302 ? 9.737 -6.766 12.810 1.00 86.94 302 ASP A O 1
ATOM 2297 N N . GLY A 1 303 ? 9.901 -4.539 12.590 1.00 90.19 303 GLY A N 1
ATOM 2298 C CA . GLY A 1 303 ? 8.510 -4.313 12.202 1.00 90.19 303 GLY A CA 1
ATOM 2299 C C . GLY A 1 303 ? 7.522 -4.403 13.362 1.00 90.19 303 GLY A C 1
ATOM 2300 O O . GLY A 1 303 ? 6.321 -4.441 13.103 1.00 90.19 303 GLY A O 1
ATOM 2301 N N . SER A 1 304 ? 7.984 -4.485 14.618 1.00 93.75 304 SER A N 1
ATOM 2302 C CA . SER A 1 304 ? 7.098 -4.545 15.788 1.00 93.75 304 SER A CA 1
ATOM 2303 C C . SER A 1 304 ? 6.138 -3.368 15.820 1.00 93.75 304 SER A C 1
ATOM 2305 O O . SER A 1 304 ? 6.540 -2.221 15.633 1.00 93.75 304 SER A O 1
ATOM 2307 N N . PHE A 1 305 ? 4.869 -3.669 16.064 1.00 95.75 305 PHE A N 1
ATOM 2308 C CA . PHE A 1 305 ? 3.782 -2.710 16.124 1.00 95.75 305 PHE A CA 1
ATOM 2309 C C . PHE A 1 305 ? 2.975 -2.960 17.393 1.00 95.75 305 PHE A C 1
ATOM 2311 O O . PHE A 1 305 ? 2.529 -4.082 17.641 1.00 95.75 305 PHE A O 1
ATOM 2318 N N . THR A 1 306 ? 2.759 -1.906 18.170 1.00 98.25 306 THR A N 1
ATOM 2319 C CA . THR A 1 306 ? 1.931 -1.933 19.374 1.00 98.25 306 THR A CA 1
ATOM 2320 C C . THR A 1 306 ? 1.047 -0.699 19.404 1.00 98.25 306 THR A C 1
ATOM 2322 O O . THR A 1 306 ? 1.495 0.384 19.042 1.00 98.25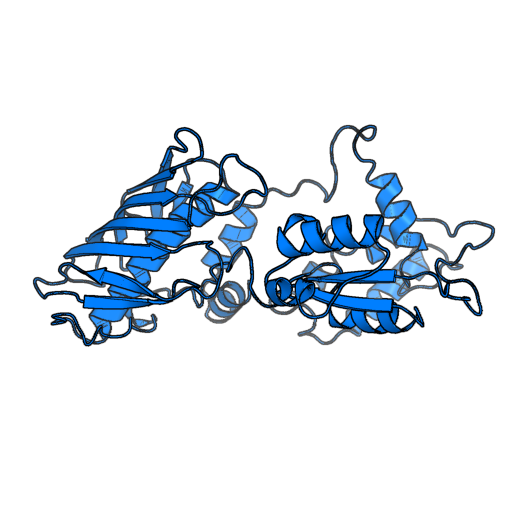 306 THR A O 1
ATOM 2325 N N . ALA A 1 307 ? -0.203 -0.827 19.835 1.00 98.75 307 ALA A N 1
ATOM 2326 C CA . ALA A 1 307 ? -1.072 0.321 20.034 1.00 98.75 307 ALA A CA 1
ATOM 2327 C C . ALA A 1 307 ? -1.981 0.149 21.246 1.00 98.75 307 ALA A C 1
ATOM 2329 O O . ALA A 1 307 ? -2.570 -0.911 21.437 1.00 98.75 307 ALA A O 1
ATOM 2330 N N . ASP A 1 308 ? -2.153 1.230 21.998 1.00 98.81 308 ASP A N 1
ATOM 2331 C CA . ASP A 1 308 ? -3.119 1.341 23.085 1.00 98.81 308 ASP A CA 1
ATOM 2332 C C . ASP A 1 308 ? -4.155 2.387 22.690 1.00 98.81 308 ASP A C 1
ATOM 2334 O O . ASP A 1 308 ? -3.856 3.575 22.544 1.00 98.81 308 ASP A O 1
ATOM 2338 N N . LEU A 1 309 ? -5.378 1.922 22.456 1.00 98.88 309 LEU A N 1
ATOM 2339 C CA . LEU A 1 309 ? -6.440 2.673 21.806 1.00 98.88 309 LEU A CA 1
ATOM 2340 C C . LEU A 1 309 ? -7.645 2.801 22.736 1.00 98.88 309 LEU A C 1
ATOM 2342 O O . LEU A 1 309 ? -8.082 1.836 23.355 1.00 98.88 309 LEU A O 1
ATOM 2346 N N . THR A 1 310 ? -8.235 3.986 22.778 1.00 98.88 310 THR A N 1
ATOM 2347 C CA . THR A 1 310 ? -9.577 4.245 23.297 1.00 98.88 310 THR A CA 1
ATOM 2348 C C . THR A 1 310 ? -10.515 4.417 22.114 1.00 98.88 310 THR A C 1
ATOM 2350 O O . THR A 1 310 ? -10.264 5.236 21.229 1.00 98.88 310 THR A O 1
ATOM 2353 N N . VAL A 1 311 ? -11.591 3.639 22.102 1.00 98.81 311 VAL A N 1
ATOM 2354 C CA . VAL A 1 311 ? -12.580 3.602 21.024 1.00 98.81 311 VAL A CA 1
ATOM 2355 C C . VAL A 1 311 ? -13.881 4.214 21.526 1.00 98.81 311 VAL A C 1
ATOM 2357 O O . VAL A 1 311 ? -14.353 3.865 22.609 1.00 98.81 311 VAL A O 1
ATOM 2360 N N . SER A 1 312 ? -14.479 5.104 20.742 1.00 98.62 312 SER A N 1
ATOM 2361 C CA . SER A 1 312 ? -15.773 5.732 21.034 1.00 98.62 312 SER A CA 1
ATOM 2362 C C . SER A 1 312 ? -16.535 6.042 19.737 1.00 98.62 312 SER A C 1
ATOM 2364 O O . SER A 1 312 ? -16.086 5.681 18.650 1.00 98.62 312 SER A O 1
ATOM 2366 N N . GLY A 1 313 ? -17.727 6.636 19.841 1.00 97.69 313 GLY A N 1
ATOM 2367 C CA . GLY A 1 313 ? -18.565 7.004 18.694 1.00 97.69 313 GLY A CA 1
ATOM 2368 C C . GLY A 1 313 ? -19.984 6.442 18.778 1.00 97.69 313 GLY A C 1
ATOM 2369 O O . GLY A 1 313 ? -20.328 5.730 19.714 1.00 97.69 313 GLY A O 1
ATOM 2370 N N . SER A 1 314 ? -20.832 6.783 17.807 1.00 97.81 314 SER A N 1
ATOM 2371 C CA . SER A 1 314 ? -22.236 6.347 17.764 1.00 97.81 314 SER A CA 1
ATOM 2372 C C . SER A 1 314 ? -22.424 4.894 17.307 1.00 97.81 314 SER A C 1
ATOM 2374 O O . SER A 1 314 ? -23.483 4.317 17.542 1.00 97.81 314 SER A O 1
ATOM 2376 N N . GLY A 1 315 ? -21.417 4.298 16.667 1.00 96.12 315 GLY A N 1
ATOM 2377 C CA . GLY A 1 315 ? -21.420 2.921 16.165 1.00 96.12 315 GLY A CA 1
ATOM 2378 C C . GLY A 1 315 ? -20.915 1.887 17.174 1.00 96.12 315 GLY A C 1
ATOM 2379 O O . GLY A 1 315 ? -20.730 0.725 16.819 1.00 96.12 315 GLY A O 1
ATOM 2380 N N . THR A 1 316 ? -20.642 2.294 18.415 1.00 97.62 316 THR A N 1
ATOM 2381 C CA . THR A 1 316 ? -20.072 1.433 19.456 1.00 97.62 316 THR A CA 1
ATOM 2382 C C . THR A 1 316 ? -20.443 1.923 20.854 1.00 97.62 316 THR A C 1
ATOM 2384 O O . THR A 1 316 ? -20.645 3.110 21.074 1.00 97.62 316 THR A O 1
ATOM 2387 N N . GLU A 1 317 ? -20.476 1.017 21.830 1.00 97.38 317 GLU A N 1
ATOM 2388 C CA . GLU A 1 317 ? -20.598 1.371 23.254 1.00 97.38 317 GLU A CA 1
ATOM 2389 C C . GLU A 1 317 ? -19.271 1.878 23.856 1.00 97.38 317 GLU A C 1
ATOM 2391 O O . GLU A 1 317 ? -19.220 2.293 25.013 1.00 97.38 317 GLU A O 1
ATOM 2396 N N . GLY A 1 318 ? -18.195 1.865 23.065 1.00 97.88 318 GLY A N 1
ATOM 2397 C CA . GLY A 1 318 ? -16.869 2.340 23.445 1.00 97.88 318 GLY A CA 1
ATOM 2398 C C . GLY A 1 318 ? -16.074 1.350 24.298 1.00 97.88 318 GLY A C 1
ATOM 2399 O O . GLY A 1 318 ? -16.582 0.315 24.735 1.00 97.88 318 GLY A O 1
ATOM 2400 N N . GLY A 1 319 ? -14.783 1.623 24.480 1.00 98.38 319 GLY A N 1
ATOM 2401 C CA . GLY A 1 319 ? -13.883 0.739 25.218 1.00 98.38 319 GLY A CA 1
ATOM 2402 C C . GLY A 1 319 ? -12.406 1.022 24.973 1.00 98.38 319 GLY A C 1
ATOM 2403 O O . GLY A 1 319 ? -12.044 2.064 24.427 1.00 98.38 319 GLY A O 1
ATOM 2404 N N . THR A 1 320 ? -11.553 0.088 25.382 1.00 98.75 320 THR A N 1
ATOM 2405 C CA . THR A 1 320 ? -10.098 0.173 25.226 1.00 98.75 320 THR A CA 1
ATOM 2406 C C . THR A 1 320 ? -9.556 -1.074 24.550 1.00 98.75 320 THR A C 1
ATOM 2408 O O . THR A 1 320 ? -9.961 -2.187 24.880 1.00 98.75 320 THR A O 1
ATOM 2411 N N . LEU A 1 321 ? -8.639 -0.900 23.603 1.00 98.88 321 LEU A N 1
ATOM 2412 C CA . LEU A 1 321 ? -8.015 -1.984 22.855 1.00 98.88 321 LEU A CA 1
ATOM 2413 C C . LEU A 1 321 ? -6.497 -1.884 22.969 1.00 98.88 321 LEU A C 1
ATOM 2415 O O . LEU A 1 321 ? -5.936 -0.810 22.780 1.00 98.88 321 LEU A O 1
ATOM 2419 N N . HIS A 1 322 ? -5.855 -3.017 23.212 1.00 98.81 322 HIS A N 1
ATOM 2420 C CA . HIS A 1 322 ? -4.428 -3.210 23.030 1.00 98.81 322 HIS A CA 1
ATOM 2421 C C . HIS A 1 322 ? -4.212 -4.028 21.757 1.00 98.81 322 HIS A C 1
ATOM 2423 O O . HIS A 1 322 ? -4.809 -5.095 21.601 1.00 98.81 322 HIS A O 1
ATOM 2429 N N . VAL A 1 323 ? -3.392 -3.522 20.845 1.00 98.69 323 VAL A N 1
ATOM 2430 C CA . VAL A 1 323 ? -3.065 -4.138 19.557 1.00 98.69 323 VAL A CA 1
ATOM 2431 C C . VAL A 1 323 ? -1.581 -4.461 19.561 1.00 98.69 323 VAL A C 1
ATOM 2433 O O . VAL A 1 323 ? -0.782 -3.573 19.840 1.00 98.69 323 VAL A O 1
ATOM 2436 N N . GLN A 1 324 ? -1.200 -5.682 19.205 1.00 98.00 324 GLN A N 1
ATOM 2437 C CA . GLN A 1 324 ? 0.204 -6.055 19.037 1.00 98.00 324 GLN A CA 1
ATOM 2438 C C . GLN A 1 324 ? 0.401 -6.954 17.816 1.00 98.00 324 GLN A C 1
ATOM 2440 O O . GLN A 1 324 ? -0.474 -7.746 17.475 1.00 98.00 324 GLN A O 1
ATOM 2445 N N . GLY A 1 325 ? 1.545 -6.827 17.151 1.00 95.62 325 GLY A N 1
ATOM 2446 C CA . GLY A 1 325 ? 1.903 -7.661 16.006 1.00 95.62 325 GLY A CA 1
ATOM 2447 C C . GLY A 1 325 ? 3.065 -7.077 15.215 1.00 95.62 325 GLY A C 1
ATOM 2448 O O . GLY A 1 325 ? 3.936 -6.390 15.758 1.00 95.62 325 GLY A O 1
ATOM 2449 N N . LYS A 1 326 ? 3.072 -7.351 13.915 1.00 93.25 326 LYS A N 1
ATOM 2450 C CA . LYS A 1 326 ? 4.056 -6.872 12.948 1.00 93.25 326 LYS A CA 1
ATOM 2451 C C . LYS A 1 326 ? 3.390 -6.035 11.861 1.00 93.25 326 LYS A C 1
ATOM 2453 O O . LYS A 1 326 ? 2.310 -6.348 11.377 1.00 93.25 326 LYS A O 1
ATOM 2458 N N . TRP A 1 327 ? 4.050 -4.959 11.445 1.00 91.81 327 TRP A N 1
ATOM 2459 C CA . TRP A 1 327 ? 3.571 -4.086 10.376 1.00 91.81 327 TRP A CA 1
ATOM 2460 C C . TRP A 1 327 ? 4.729 -3.639 9.492 1.00 91.81 327 TRP A C 1
ATOM 2462 O O . TRP A 1 327 ? 5.755 -3.196 10.008 1.00 91.81 327 TRP A O 1
ATOM 2472 N N . GLN A 1 328 ? 4.564 -3.761 8.167 1.00 88.94 328 GLN A N 1
ATOM 2473 C CA . GLN A 1 328 ? 5.655 -3.574 7.200 1.00 88.94 328 GLN A CA 1
ATOM 2474 C C . GLN A 1 328 ? 6.907 -4.348 7.636 1.00 88.94 328 GLN A C 1
ATOM 2476 O O . GLN A 1 328 ? 7.954 -3.757 7.887 1.00 88.94 328 GLN A O 1
ATOM 2481 N N . ALA A 1 329 ? 6.764 -5.663 7.799 1.00 89.25 329 ALA A N 1
ATOM 2482 C CA . ALA A 1 329 ? 7.804 -6.569 8.282 1.00 89.25 329 ALA A CA 1
ATOM 2483 C C . ALA A 1 329 ? 8.142 -7.629 7.229 1.00 89.25 329 ALA A C 1
ATOM 2485 O O . ALA A 1 329 ? 7.384 -7.820 6.272 1.00 89.25 329 ALA A O 1
ATOM 2486 N N . GLN A 1 330 ? 9.252 -8.339 7.430 1.00 88.31 330 GLN A N 1
ATOM 2487 C CA . GLN A 1 330 ? 9.613 -9.486 6.603 1.00 88.31 330 GLN A CA 1
ATOM 2488 C C . GLN A 1 330 ? 8.518 -10.556 6.649 1.00 88.31 330 GLN A C 1
ATOM 2490 O O . GLN A 1 330 ? 7.986 -10.878 7.711 1.00 88.31 330 GLN A O 1
ATOM 2495 N N . GLY A 1 331 ? 8.170 -11.091 5.479 1.00 83.94 331 GLY A N 1
ATOM 2496 C CA . GLY A 1 331 ? 7.102 -12.074 5.349 1.00 83.94 331 GLY A CA 1
ATOM 2497 C C . GLY A 1 331 ? 7.496 -13.498 5.766 1.00 83.94 331 GLY A C 1
ATOM 2498 O O . GLY A 1 331 ? 8.682 -13.819 5.855 1.00 83.94 331 GLY A O 1
ATOM 2499 N N . PRO A 1 332 ? 6.503 -14.393 5.935 1.00 85.19 332 PRO A N 1
ATOM 2500 C CA . PRO A 1 332 ? 5.069 -14.095 5.947 1.00 85.19 332 PRO A CA 1
ATOM 2501 C C . PRO A 1 332 ? 4.659 -13.335 7.221 1.00 85.19 332 PRO A C 1
ATOM 2503 O O . PRO A 1 332 ? 5.177 -13.607 8.299 1.00 85.19 332 PRO A O 1
ATOM 2506 N N . VAL A 1 333 ? 3.710 -12.407 7.088 1.00 83.88 333 VAL A N 1
ATOM 2507 C CA . VAL A 1 333 ? 3.078 -11.706 8.222 1.00 83.88 333 VAL A CA 1
ATOM 2508 C C . VAL A 1 333 ? 1.793 -12.424 8.639 1.00 83.88 333 VAL A C 1
ATOM 2510 O O . VAL A 1 333 ? 1.203 -13.165 7.847 1.00 83.88 333 VAL A O 1
ATOM 2513 N N . GLY A 1 334 ? 1.400 -12.260 9.899 1.00 90.38 334 GLY A N 1
ATOM 2514 C CA . GLY A 1 334 ? 0.285 -12.961 10.524 1.00 90.38 334 GLY A CA 1
ATOM 2515 C C . GLY A 1 334 ? -0.930 -12.061 10.725 1.00 90.38 334 GLY A C 1
ATOM 2516 O O . GLY A 1 334 ? -1.490 -11.496 9.784 1.00 90.38 334 GLY A O 1
ATOM 2517 N N . ASN A 1 335 ? -1.372 -11.975 11.977 1.00 95.00 335 ASN A N 1
ATOM 2518 C CA . ASN A 1 335 ? -2.471 -11.121 12.398 1.00 95.00 335 ASN A CA 1
ATOM 2519 C C . ASN A 1 335 ? -2.016 -10.295 13.597 1.00 95.00 335 ASN A C 1
ATOM 2521 O O . ASN A 1 335 ? -1.342 -10.822 14.478 1.00 95.00 335 ASN A O 1
ATOM 2525 N N . PHE A 1 336 ? -2.494 -9.058 13.674 1.00 97.19 336 PHE A N 1
ATOM 2526 C CA . PHE A 1 336 ? -2.513 -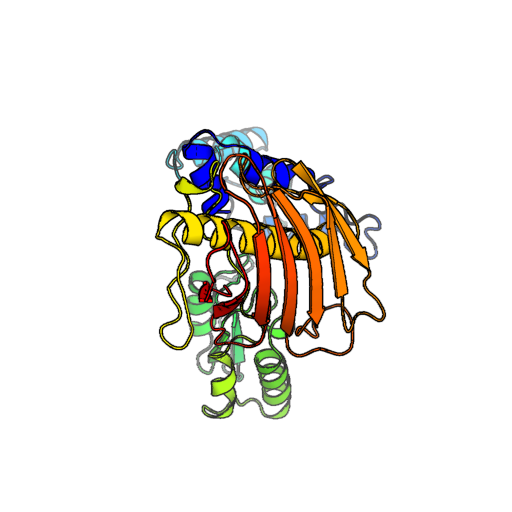8.323 14.917 1.00 97.19 336 PHE A CA 1
ATOM 2527 C C . PHE A 1 336 ? -3.387 -9.064 15.922 1.00 97.19 336 PHE A C 1
ATOM 2529 O O . PHE A 1 336 ? -4.557 -9.358 15.651 1.00 97.19 336 PHE A O 1
ATOM 2536 N N . GLU A 1 337 ? -2.823 -9.310 17.093 1.00 98.19 337 GLU A N 1
ATOM 2537 C CA . GLU A 1 337 ? -3.558 -9.737 18.269 1.00 98.19 337 GLU A CA 1
ATOM 2538 C C . GLU A 1 337 ? -4.178 -8.501 18.914 1.00 98.19 337 GLU A C 1
ATOM 2540 O O . GLU A 1 337 ? -3.481 -7.540 19.252 1.00 98.19 337 GLU A O 1
ATOM 2545 N N . VAL A 1 338 ? -5.501 -8.512 19.066 1.00 98.69 338 VAL A N 1
ATOM 2546 C CA . VAL A 1 338 ? -6.238 -7.412 19.683 1.00 98.69 338 VAL A CA 1
ATOM 2547 C C . VAL A 1 338 ? -6.943 -7.903 20.933 1.00 98.69 338 VAL A C 1
ATOM 2549 O O . VAL A 1 338 ? -7.792 -8.795 20.877 1.00 98.69 338 VAL A O 1
ATOM 2552 N N . THR A 1 339 ? -6.622 -7.277 22.059 1.00 98.75 339 THR A N 1
ATOM 2553 C CA . THR A 1 339 ? -7.207 -7.569 23.369 1.00 98.75 339 THR A CA 1
ATOM 2554 C C . THR A 1 339 ? -7.782 -6.310 24.010 1.00 98.75 339 THR A C 1
ATOM 2556 O O . THR A 1 339 ? -7.554 -5.207 23.525 1.00 98.75 339 THR A O 1
ATOM 2559 N N . GLY A 1 340 ? -8.565 -6.452 25.082 1.00 98.31 340 GLY A N 1
ATOM 2560 C CA . GLY A 1 340 ? -9.094 -5.316 25.844 1.00 98.31 340 GLY A CA 1
ATOM 2561 C C . GLY A 1 340 ? -10.582 -5.442 26.145 1.00 98.31 340 GLY A C 1
ATOM 2562 O O . GLY A 1 340 ? -11.067 -6.534 26.456 1.00 98.31 340 GLY A O 1
ATOM 2563 N N . THR A 1 341 ? -11.310 -4.327 26.078 1.00 98.44 341 THR A N 1
ATOM 2564 C CA . THR A 1 341 ? -12.748 -4.267 26.359 1.00 98.44 341 THR A CA 1
ATOM 2565 C C . THR A 1 341 ? -13.510 -3.413 25.349 1.00 98.44 341 THR A C 1
ATOM 2567 O O . THR A 1 341 ? -13.002 -2.403 24.871 1.00 98.44 341 THR A O 1
ATOM 2570 N N . LEU A 1 342 ? -14.750 -3.797 25.042 1.00 98.25 342 LEU A N 1
ATOM 2571 C CA . LEU A 1 342 ? -15.676 -3.018 24.215 1.00 98.25 342 LEU A CA 1
ATOM 2572 C C . LEU A 1 342 ? -17.107 -3.254 24.719 1.00 98.25 342 LEU A C 1
ATOM 2574 O O . LEU A 1 342 ? -17.511 -4.405 24.884 1.00 98.25 342 LEU A O 1
ATOM 2578 N N . GLY A 1 343 ? -17.848 -2.191 25.046 1.00 96.81 343 GLY A N 1
ATOM 2579 C CA . GLY A 1 343 ? -19.161 -2.304 25.702 1.00 96.81 343 GLY A CA 1
ATOM 2580 C C . GLY A 1 343 ? -19.109 -3.061 27.035 1.00 96.81 343 GLY A C 1
ATOM 2581 O O . GLY A 1 343 ? -20.003 -3.832 27.370 1.00 96.81 343 GLY A O 1
ATOM 2582 N N . GLY A 1 344 ? -17.987 -2.953 27.757 1.00 96.88 344 GLY A N 1
ATOM 2583 C CA . GLY A 1 344 ? -17.731 -3.714 28.987 1.00 96.88 344 GLY A CA 1
ATOM 2584 C C . GLY A 1 344 ? -17.481 -5.220 28.796 1.00 96.88 344 GLY A C 1
ATOM 2585 O O . GLY A 1 344 ? -17.286 -5.924 29.785 1.00 96.88 344 GLY A O 1
ATOM 2586 N N . LYS A 1 345 ? -17.458 -5.733 27.559 1.00 98.25 345 LYS A N 1
ATOM 2587 C CA . LYS A 1 345 ? -17.172 -7.142 27.236 1.00 98.25 345 LYS A CA 1
ATOM 2588 C C . LYS A 1 345 ? -15.700 -7.320 26.875 1.00 98.25 345 LYS A C 1
ATOM 2590 O O . LYS A 1 345 ? -15.107 -6.428 26.273 1.00 98.25 345 LYS A O 1
ATOM 2595 N N . SER A 1 346 ? -15.117 -8.473 27.197 1.00 98.31 346 SER A N 1
ATOM 2596 C CA . SER A 1 346 ? -13.725 -8.779 26.851 1.00 98.31 346 SER A CA 1
ATOM 2597 C C . SER A 1 346 ? -13.531 -8.991 25.346 1.00 98.31 346 SER A C 1
ATOM 2599 O O . SER A 1 346 ? -14.344 -9.637 24.679 1.00 98.31 346 SER A O 1
ATOM 2601 N N . VAL A 1 347 ? -12.426 -8.466 24.824 1.00 98.69 347 VAL A N 1
ATOM 2602 C CA . VAL A 1 347 ? -11.992 -8.600 23.429 1.00 98.69 347 VAL A CA 1
ATOM 2603 C C . VAL A 1 347 ? -10.790 -9.537 23.373 1.00 98.69 347 VAL A C 1
ATOM 2605 O O . VAL A 1 347 ? -9.843 -9.358 24.136 1.00 98.69 347 VAL A O 1
ATOM 2608 N N . ALA A 1 348 ? -10.830 -10.514 22.467 1.00 98.44 348 ALA A N 1
ATOM 2609 C CA . ALA A 1 348 ? -9.670 -11.304 22.050 1.00 98.44 348 ALA A CA 1
ATOM 2610 C C . ALA A 1 348 ? -9.869 -11.744 20.591 1.00 98.44 348 ALA A C 1
ATOM 2612 O O . ALA A 1 348 ? -10.627 -12.673 20.295 1.00 98.44 348 ALA A O 1
ATOM 2613 N N . VAL A 1 349 ? -9.274 -11.010 19.654 1.00 98.69 349 VAL A N 1
ATOM 2614 C CA . VAL A 1 349 ? -9.521 -11.185 18.216 1.00 98.69 349 VAL A CA 1
ATOM 2615 C C . VAL A 1 349 ? -8.260 -10.976 17.390 1.00 98.69 349 VAL A C 1
ATOM 2617 O O . VAL A 1 349 ? -7.287 -10.395 17.857 1.00 98.69 349 VAL A O 1
ATOM 2620 N N . LEU A 1 350 ? -8.312 -11.434 16.143 1.00 98.12 350 LEU A N 1
ATOM 2621 C CA . LEU A 1 350 ? -7.237 -11.378 15.166 1.00 98.12 350 LEU A CA 1
ATOM 2622 C C . LEU A 1 350 ? -7.650 -10.493 13.986 1.00 98.12 350 LEU A C 1
ATOM 2624 O O . LEU A 1 350 ? -8.720 -10.684 13.393 1.00 98.12 350 LEU A O 1
ATOM 2628 N N . VAL A 1 351 ? -6.796 -9.531 13.638 1.00 96.44 351 VAL A N 1
ATOM 2629 C CA . VAL A 1 351 ? -6.958 -8.664 12.460 1.00 96.44 351 VAL A CA 1
ATOM 2630 C C . VAL A 1 351 ? -5.751 -8.857 11.538 1.00 96.44 351 VAL A C 1
ATOM 2632 O O . VAL A 1 351 ? -4.636 -8.712 12.021 1.00 96.44 351 VAL A O 1
ATOM 2635 N N . PRO A 1 352 ? -5.922 -9.152 10.235 1.00 93.25 352 PRO A N 1
ATOM 2636 C CA . PRO A 1 352 ? -4.789 -9.344 9.326 1.00 93.25 352 PRO A CA 1
ATOM 2637 C C . PRO A 1 352 ? -3.805 -8.168 9.327 1.00 93.25 352 PRO A C 1
ATOM 2639 O O . PRO A 1 352 ? -4.227 -7.010 9.307 1.00 93.25 352 PRO A O 1
ATOM 2642 N N . GLU A 1 353 ? -2.504 -8.470 9.330 1.00 86.31 353 GLU A N 1
ATOM 2643 C CA . GLU A 1 353 ? -1.431 -7.459 9.321 1.00 86.31 353 GLU A CA 1
ATOM 2644 C C . GLU A 1 353 ? -1.240 -6.797 7.948 1.00 86.31 353 GLU A C 1
ATOM 2646 O O . GLU A 1 353 ? -0.765 -5.658 7.872 1.00 86.31 353 GLU A O 1
ATOM 2651 N N . ALA A 1 354 ? -1.626 -7.491 6.868 1.00 78.38 354 ALA A N 1
ATOM 2652 C CA . ALA A 1 354 ? -1.519 -7.026 5.487 1.00 78.38 354 ALA A CA 1
ATOM 2653 C C . ALA A 1 354 ? -2.637 -7.537 4.571 1.00 78.38 354 ALA A C 1
ATOM 2655 O O . ALA A 1 354 ? -3.183 -8.637 4.828 1.00 78.38 354 ALA A O 1
#

Sequence (354 aa):
LLAAGAALWRGDPAPLLRLGAEFHLTLEFDGGDPTNYSTGAMLATSNVDMEASWEWSEPISVREAQYEAAARALPPWYFAPFSKQAGTGLLFDFGRQGLWWEVPTPSSPVVPRHPRYTRAPTLVLSGDMDRVIPFEITRPYADLFPDGIFVPVAGAGHGTVLWSSCAARLASEFIRTLKVDDHDRRCASTPDVVWPAVGRFPRLAHEARAADADRSGNNAIGFDERKVVTVAVAAATDAMKRSIIGWGSGVGLRGGTFSTDYGDFTTWTATLTECAFAEDVTVSGTVTWSPSSPAMLGNPGDGSFTADLTVSGSGTEGGTLHVQGKWQAQGPVGNFEVTGTLGGKSVAVLVPEA

Radius of gyration: 24.48 Å; Cα contacts (8 Å, |Δi|>4): 700; chains: 1; bounding box: 54×44×69 Å

Nearest PDB structures (foldseek):
  3vd3-assembly1_D  TM=3.172E-01  e=4.210E+00  Escherichia coli

Mean predicted aligned error: 6.54 Å

Foldseek 3Di:
DVQCLVCVVVVRNLVVVVVVVLDDDDLPPPPPDVVVPNPVVVLLVVLLADDAQADLVDQLVRSVVSLVVVLVPDDQCNVPVDGSCVCSPPSNDSNNVSSPHHAPVVHDYPAPDPDQADQQLEEAEAECAAPPQHPVNRVVVQVSHVNYDYAYAYPAYPPRCLFDPLNVVQVVVCVVPVDDDPVSRPCRVWGQWDADDDPHQDQALQPAAFFAFDPVDAFPDDRSVSSLVQQQVVQLVVQVVSCVSNPAKDAASQGWIKGWDCDQVQKIKIFTDQHGSYPFKGKGWMKIFGAQDPNPHDDGDAQWIWIWIWMGGRSFPTWIKIWTAGARHIDDGFWIFIWTDTNNTTHTGTHGRD

pLDDT: mean 89.08, std 9.91, range [44.53, 98.88]